Protein AF-A0AA40CQQ3-F1 (afdb_monomer)

pLDDT: mean 72.8, std 24.5, range [27.92, 97.31]

Mean predicted aligned error: 18.58 Å

Secondary structure (DSSP, 8-state):
------------STTGGGGSSSSTTSSSS---------------TTHHHHHHHHHHHTTSS-------------------S-----------GGG------S------PPPPTTS---------HHHHHHHHHHHHHHHHHHHHHHHHHHHHTTT-HHHHTHHHHHHHHHHHHHHHHHHHHHSHHHHHHHHHHHHHTTT-TTT-HHHHHHHHHHHHHHH------TT--TTPPPTTT-SB-SSSSSSB--

Sequence (250 aa):
MEDKVQAKGGVSSARVLKQKIKVSRACEGQRAKVDESGDAARDESAGLKVRVLLKLVARSANAGVAPKAQVDVRSNNLNSIPHYPDTHPSANMAAREARFNQQVLVDTTPLPDHIPKVKEIGASSAPLLSASFFIGARCKPYNDDYMMCKTEAHGTGELDCMKEGRKVTRCATSVLDDINKHCLNEFRYHWQCLEDNNQQLWQCRKPERSLNKCVFDNLKLEKTIPDTPKGETPVHLRKKQIYGHSASLM

Foldseek 3Di:
DDDDDDDDDDDDDPPPVVPVPPPVPPPPPDDDDDDDDDDDDDDDPPPPPVVVVVVVVVPVPDDDDDDDDDPPPDPPPPPPDDDDDPPDPPPPVVPDDDPDPPDDDDDPDDDDPVQDDADADPDDDLLCLLCVQLLCQFCVVLVVVLVVCVVVVVPCSVPPSSVSVRSSRVSSVVSSVQCCVFPVVLSCLQSVQCVVVVNDPLQRLLSSVSSQVRCCVPVVGHRDDPPDDDPDDPPSRDQADPPYPDRGSD

Solvent-accessible surface area (backbone atoms only — not comparable to full-atom values): 16766 Å² total; per-residue (Å²): 136,88,88,85,85,89,83,84,89,87,87,90,66,83,66,71,67,69,65,72,68,72,64,83,76,72,82,88,80,86,88,78,88,85,81,94,85,85,84,88,86,89,80,82,84,65,68,67,62,59,62,53,55,56,58,55,63,70,67,76,79,81,80,82,95,73,83,85,78,77,81,78,82,72,83,73,83,70,93,79,70,87,81,75,80,86,84,65,91,75,79,57,79,86,75,61,81,85,78,81,67,94,69,89,84,77,88,83,82,76,82,60,85,91,56,83,85,77,80,76,79,93,64,57,68,42,56,46,61,65,41,42,51,53,36,45,67,75,31,42,69,43,50,50,52,30,52,49,42,40,64,72,41,78,82,48,22,88,66,72,31,50,70,38,50,52,48,35,47,53,45,46,44,50,49,52,57,48,41,61,74,76,33,46,67,37,46,48,56,26,20,53,46,19,61,80,48,80,61,40,69,69,63,34,50,61,39,43,52,53,30,52,47,46,37,37,74,73,72,67,46,60,83,77,70,84,91,63,59,93,89,64,76,57,82,86,72,45,70,56,43,89,89,20,93,55,50,58,71,121

Structure (mmCIF, N/CA/C/O backbone):
data_AF-A0AA40CQQ3-F1
#
_entry.id   AF-A0AA40CQQ3-F1
#
loop_
_atom_site.group_PDB
_atom_site.id
_atom_site.type_symbol
_atom_site.label_atom_id
_atom_site.label_alt_id
_atom_site.label_comp_id
_atom_site.label_asym_id
_atom_site.label_entity_id
_atom_site.label_seq_id
_atom_site.pdbx_PDB_ins_code
_atom_site.Cartn_x
_atom_site.Cartn_y
_atom_site.Cartn_z
_atom_site.occupancy
_atom_site.B_iso_or_equiv
_atom_site.auth_seq_id
_atom_site.auth_comp_id
_atom_site.auth_asym_id
_atom_site.auth_atom_id
_atom_site.pdbx_PDB_model_num
ATOM 1 N N . MET A 1 1 ? -6.395 -80.250 46.026 1.00 36.78 1 MET A N 1
ATOM 2 C CA . MET A 1 1 ? -6.283 -78.878 46.541 1.00 36.78 1 MET A CA 1
ATOM 3 C C . MET A 1 1 ? -5.821 -77.992 45.384 1.00 36.78 1 MET A C 1
ATOM 5 O O . MET A 1 1 ? -4.694 -78.174 44.949 1.00 36.78 1 MET A O 1
ATOM 9 N N . GLU A 1 2 ? -6.710 -77.341 44.616 1.00 36.19 2 GLU A N 1
ATOM 10 C CA . GLU A 1 2 ? -7.572 -76.174 44.973 1.00 36.19 2 GLU A CA 1
ATOM 11 C C . GLU A 1 2 ? -6.747 -74.865 44.940 1.00 36.19 2 GLU A C 1
ATOM 13 O O . GLU A 1 2 ? -5.646 -74.861 45.476 1.00 36.19 2 GLU A O 1
ATOM 18 N N . ASP A 1 3 ? -7.155 -73.727 44.351 1.00 37.00 3 ASP A N 1
ATOM 19 C CA . ASP A 1 3 ? -8.385 -73.301 43.629 1.00 37.00 3 ASP A CA 1
ATOM 20 C C . ASP A 1 3 ? -8.112 -71.898 42.968 1.00 37.00 3 ASP A C 1
ATOM 22 O O . ASP A 1 3 ? -7.109 -71.288 43.327 1.00 37.00 3 ASP A O 1
ATOM 26 N N . LYS A 1 4 ? -8.868 -71.235 42.058 1.00 41.28 4 LYS A N 1
ATOM 27 C CA . LYS A 1 4 ? -10.052 -71.498 41.190 1.00 41.28 4 LYS A CA 1
ATOM 28 C C . LYS A 1 4 ? -10.157 -70.370 40.104 1.00 41.28 4 LYS A C 1
ATOM 30 O O . LYS A 1 4 ? -9.271 -69.535 39.998 1.00 41.28 4 LYS A O 1
ATOM 35 N N . VAL A 1 5 ? -11.287 -70.290 39.378 1.00 36.69 5 VAL A N 1
ATOM 36 C CA . VAL A 1 5 ? -11.850 -69.113 38.634 1.00 36.69 5 VAL A CA 1
ATOM 37 C C . VAL A 1 5 ? -11.291 -68.694 37.238 1.00 36.69 5 VAL A C 1
ATOM 39 O O . VAL A 1 5 ? -10.494 -67.779 37.104 1.00 36.69 5 VAL A O 1
ATOM 42 N N . GLN A 1 6 ? -11.877 -69.279 36.180 1.00 36.81 6 GLN A N 1
ATOM 43 C CA . GLN A 1 6 ? -12.792 -68.626 35.197 1.00 36.81 6 GLN A CA 1
ATOM 44 C C . GLN A 1 6 ? -12.389 -67.403 34.306 1.00 36.81 6 GLN A C 1
ATOM 46 O O . GLN A 1 6 ? -12.077 -66.326 34.794 1.00 36.81 6 GLN A O 1
ATOM 51 N N . ALA A 1 7 ? -12.726 -67.535 33.002 1.00 37.56 7 ALA A N 1
ATOM 52 C CA . ALA A 1 7 ? -13.489 -66.582 32.144 1.00 37.56 7 ALA A CA 1
ATOM 53 C C . ALA A 1 7 ? -12.825 -65.866 30.927 1.00 37.56 7 ALA A C 1
ATOM 55 O O . ALA A 1 7 ? -12.108 -64.890 31.084 1.00 37.56 7 ALA A O 1
ATOM 56 N N . LYS A 1 8 ? -13.339 -66.217 29.724 1.00 37.34 8 LYS A N 1
ATOM 57 C CA . LYS A 1 8 ? -13.484 -65.414 28.471 1.00 37.34 8 LYS A CA 1
ATOM 58 C C . LYS A 1 8 ? -12.183 -64.973 27.750 1.00 37.34 8 LYS A C 1
ATOM 60 O O . LYS A 1 8 ? -11.273 -64.443 28.356 1.00 37.34 8 LYS A O 1
ATOM 65 N N . GLY A 1 9 ? -12.026 -65.098 26.427 1.00 33.06 9 GLY A N 1
ATOM 66 C CA . GLY A 1 9 ? -12.959 -65.484 25.353 1.00 33.06 9 GLY A CA 1
ATOM 67 C C . GLY A 1 9 ? -13.462 -64.264 24.571 1.00 33.06 9 GLY A C 1
ATOM 68 O O . GLY A 1 9 ? -14.379 -63.586 25.027 1.00 33.06 9 GLY A O 1
ATOM 69 N N . GLY A 1 10 ? -12.868 -63.975 23.406 1.00 37.78 10 GLY A N 1
ATOM 70 C CA . GLY A 1 10 ? -13.130 -62.744 22.648 1.00 37.78 10 GLY A CA 1
ATOM 71 C C . GLY A 1 10 ? -13.542 -62.958 21.188 1.00 37.78 10 GLY A C 1
ATOM 72 O O . GLY A 1 10 ? -13.007 -63.827 20.511 1.00 37.78 10 GLY A O 1
ATOM 73 N N . VAL A 1 11 ? -14.444 -62.099 20.695 1.00 40.00 11 VAL A N 1
ATOM 74 C CA . VAL A 1 11 ? -14.697 -61.821 19.265 1.00 40.00 11 VAL A CA 1
ATOM 75 C C . VAL A 1 11 ? -15.146 -60.357 19.135 1.00 40.00 11 VAL A C 1
ATOM 77 O O . VAL A 1 11 ? -16.293 -60.041 19.439 1.00 40.00 11 VAL A O 1
ATOM 80 N N . SER A 1 12 ? -14.276 -59.444 18.678 1.00 46.25 12 SER A N 1
ATOM 81 C CA . SER A 1 12 ? -14.680 -58.048 18.397 1.00 46.25 12 SER A CA 1
ATOM 82 C C . SER A 1 12 ? -13.779 -57.323 17.382 1.00 46.25 12 SER A C 1
ATOM 84 O O . SER A 1 12 ? -13.214 -56.272 17.661 1.00 46.25 12 SER A O 1
ATOM 86 N N . SER A 1 13 ? -13.638 -57.887 16.177 1.00 53.47 13 SER A N 1
ATOM 87 C CA . SER A 1 13 ? -12.948 -57.214 15.053 1.00 53.47 13 SER A CA 1
ATOM 88 C C . SER A 1 13 ? -13.831 -57.078 13.797 1.00 53.47 13 SER A C 1
ATOM 90 O O . SER A 1 13 ? -13.820 -56.059 13.110 1.00 53.47 13 SER A O 1
ATOM 92 N N . ALA A 1 14 ? -14.732 -58.038 13.551 1.00 51.88 14 ALA A N 1
ATOM 93 C CA . ALA A 1 14 ? -15.554 -58.091 12.334 1.00 51.88 14 ALA A CA 1
ATOM 94 C C . ALA A 1 14 ? -16.732 -57.086 12.242 1.00 51.88 14 ALA A C 1
ATOM 96 O O . ALA A 1 14 ? -17.340 -56.975 11.175 1.00 51.88 14 ALA A O 1
ATOM 97 N N . ARG A 1 15 ? -17.096 -56.363 13.317 1.00 53.72 15 ARG A N 1
ATOM 98 C CA . ARG A 1 15 ? -18.226 -55.400 13.287 1.00 53.72 15 ARG A CA 1
ATOM 99 C C . ARG A 1 15 ? -17.832 -53.994 12.822 1.00 53.72 15 ARG A C 1
ATOM 101 O O . ARG A 1 15 ? -18.574 -53.401 12.046 1.00 53.72 15 ARG A O 1
ATOM 108 N N . VAL A 1 16 ? -16.670 -53.483 13.234 1.00 51.50 16 VAL A N 1
ATOM 109 C CA . VAL A 1 16 ? -16.267 -52.082 12.984 1.00 51.50 16 VAL A CA 1
ATOM 110 C C . VAL A 1 16 ? -16.061 -51.798 11.488 1.00 51.50 16 VAL A C 1
ATOM 112 O O . VAL A 1 16 ? -16.417 -50.726 10.998 1.00 51.50 16 VAL A O 1
ATOM 115 N N . LEU A 1 17 ? -15.546 -52.772 10.730 1.00 53.62 17 LEU A N 1
ATOM 116 C CA . LEU A 1 17 ? -15.194 -52.577 9.320 1.00 53.62 17 LEU A CA 1
ATOM 117 C C . LEU A 1 17 ? -16.414 -52.428 8.389 1.00 53.62 17 LEU A C 1
ATOM 119 O O . LEU A 1 17 ? -16.345 -51.710 7.393 1.00 53.62 17 LEU A O 1
ATOM 123 N N . LYS A 1 18 ? -17.560 -53.044 8.721 1.00 54.38 18 LYS A N 1
ATOM 124 C CA . LYS A 1 18 ? -18.770 -53.004 7.874 1.00 54.38 18 LYS A CA 1
ATOM 125 C C . LYS A 1 18 ? -19.497 -51.654 7.885 1.00 54.38 18 LYS A C 1
ATOM 127 O O . LYS A 1 18 ? -20.335 -51.416 7.019 1.00 54.38 18 LYS A O 1
ATOM 132 N N . GLN A 1 19 ? -19.181 -50.762 8.825 1.00 54.38 19 GLN A N 1
ATOM 133 C CA . GLN A 1 19 ? -19.916 -49.507 9.009 1.00 54.38 19 GLN A CA 1
ATOM 134 C C . GLN A 1 19 ? -19.324 -48.325 8.215 1.00 54.38 19 GLN A C 1
ATOM 136 O O . GLN A 1 19 ? -20.047 -47.378 7.915 1.00 54.38 19 GLN A O 1
ATOM 141 N N . LYS A 1 20 ? -18.051 -48.400 7.789 1.00 53.91 20 LYS A N 1
ATOM 142 C CA . LYS A 1 20 ? -17.382 -47.331 7.014 1.00 53.91 20 LYS A CA 1
ATOM 143 C C . LYS A 1 20 ? -17.674 -47.332 5.505 1.00 53.91 20 LYS A C 1
ATOM 145 O O . LYS A 1 20 ? -17.450 -46.317 4.861 1.00 53.91 20 LYS A O 1
ATOM 150 N N . ILE A 1 21 ? -18.204 -48.420 4.939 1.00 50.44 21 ILE A N 1
ATOM 151 C CA . ILE A 1 21 ? -18.437 -48.546 3.482 1.00 50.44 21 ILE A CA 1
ATOM 152 C C . ILE A 1 21 ? -19.801 -47.965 3.046 1.00 50.44 21 ILE A C 1
ATOM 154 O O . ILE A 1 21 ? -19.986 -47.616 1.883 1.00 50.44 21 ILE A O 1
ATOM 158 N N . LYS A 1 22 ? -20.772 -47.818 3.963 1.00 46.84 22 LYS A N 1
ATOM 159 C CA . LYS A 1 22 ? -22.158 -47.446 3.605 1.00 46.84 22 LYS A CA 1
ATOM 160 C C . LYS A 1 22 ? -22.388 -45.939 3.386 1.00 46.84 22 LYS A C 1
ATOM 162 O O . LYS A 1 22 ? -23.405 -45.572 2.810 1.00 46.84 22 LYS A O 1
ATOM 167 N N . VAL A 1 23 ? -21.469 -45.071 3.820 1.00 45.53 23 VAL A N 1
ATOM 168 C CA . VAL A 1 23 ? -21.633 -43.602 3.736 1.00 45.53 23 VAL A CA 1
ATOM 169 C C . VAL A 1 23 ? -21.211 -43.049 2.366 1.00 45.53 23 VAL A C 1
ATOM 171 O O . VAL A 1 23 ? -21.853 -42.149 1.836 1.00 45.53 23 VAL A O 1
ATOM 174 N N . SER A 1 24 ? -20.182 -43.627 1.742 1.00 43.88 24 SER A N 1
ATOM 175 C CA . SER A 1 24 ? -19.540 -43.088 0.530 1.00 43.88 24 SER A CA 1
ATOM 176 C C . SER A 1 24 ? -20.337 -43.226 -0.776 1.00 43.88 24 SER A C 1
ATOM 178 O O . SER A 1 24 ? -19.834 -42.829 -1.818 1.00 43.88 24 SER A O 1
ATOM 180 N N . ARG A 1 25 ? -21.553 -43.791 -0.758 1.00 47.84 25 ARG A N 1
ATOM 181 C CA . ARG A 1 25 ? -22.392 -44.017 -1.958 1.00 47.84 25 ARG A CA 1
ATOM 182 C C . ARG A 1 25 ? -23.647 -43.134 -2.038 1.00 47.84 25 ARG A C 1
ATOM 184 O O . ARG A 1 25 ? -24.524 -43.404 -2.849 1.00 47.84 25 ARG A O 1
ATOM 191 N N . ALA A 1 26 ? -23.745 -42.097 -1.203 1.00 41.66 26 ALA A N 1
ATOM 192 C CA . ALA A 1 26 ? -24.937 -41.244 -1.109 1.00 41.66 26 ALA A CA 1
ATOM 193 C C . ALA A 1 26 ? -24.856 -39.905 -1.877 1.00 41.66 26 ALA A C 1
ATOM 195 O O . ALA A 1 26 ? -25.890 -39.274 -2.073 1.00 41.66 26 ALA A O 1
ATOM 196 N N . CYS A 1 27 ? -23.670 -39.462 -2.318 1.00 38.50 27 CYS A N 1
ATOM 197 C CA . CYS A 1 27 ? -23.461 -38.091 -2.824 1.00 38.50 27 CYS A CA 1
ATOM 198 C C . CYS A 1 27 ? -23.300 -37.955 -4.355 1.00 38.50 27 CYS A C 1
ATOM 200 O O . CYS A 1 27 ? -23.166 -36.839 -4.845 1.00 38.50 27 CYS A O 1
ATOM 202 N N . GLU A 1 28 ? -23.325 -39.049 -5.121 1.00 43.69 28 GLU A N 1
ATOM 203 C CA . GLU A 1 28 ? -23.065 -39.061 -6.580 1.00 43.69 28 GLU A CA 1
ATOM 204 C C . GLU A 1 28 ? -24.342 -39.193 -7.444 1.00 43.69 28 GLU A C 1
ATOM 206 O O . GLU A 1 28 ? -24.290 -39.637 -8.587 1.00 43.69 28 GLU A O 1
ATOM 211 N N . GLY A 1 29 ? -25.514 -38.829 -6.904 1.00 40.19 29 GLY A N 1
ATOM 212 C CA . GLY A 1 29 ? -26.818 -39.143 -7.514 1.00 40.19 29 GLY A CA 1
ATOM 213 C C . GLY A 1 29 ? -27.711 -37.974 -7.954 1.00 40.19 29 GLY A C 1
ATOM 214 O O . GLY A 1 29 ? -28.806 -38.235 -8.441 1.00 40.19 29 GLY A O 1
ATOM 215 N N . GLN A 1 30 ? -27.319 -36.706 -7.768 1.00 37.84 30 GLN A N 1
ATOM 216 C CA . GLN A 1 30 ? -28.217 -35.554 -7.989 1.00 37.84 30 GLN A CA 1
ATOM 217 C C . GLN A 1 30 ? -27.562 -34.413 -8.786 1.00 37.84 30 GLN A C 1
ATOM 219 O O . GLN A 1 30 ? -27.140 -33.405 -8.223 1.00 37.84 30 GLN A O 1
ATOM 224 N N . ARG A 1 31 ? -27.500 -34.559 -10.121 1.00 39.34 31 ARG A N 1
ATOM 225 C CA . ARG A 1 31 ? -27.166 -33.454 -11.045 1.00 39.34 31 ARG A CA 1
ATOM 226 C C . ARG A 1 31 ? -27.732 -33.639 -12.468 1.00 39.34 31 ARG A C 1
ATOM 228 O O . ARG A 1 31 ? -26.971 -33.701 -13.428 1.00 39.34 31 ARG A O 1
ATOM 235 N N . ALA A 1 32 ? -29.057 -33.715 -12.614 1.00 33.06 32 ALA A N 1
ATOM 236 C CA . ALA A 1 32 ? -29.737 -33.610 -13.915 1.00 33.06 32 ALA A CA 1
ATOM 237 C C . ALA A 1 32 ? -31.231 -33.258 -13.762 1.00 33.06 32 ALA A C 1
ATOM 239 O O . ALA A 1 32 ? -31.915 -33.930 -12.992 1.00 33.06 32 ALA A O 1
ATOM 240 N N . LYS A 1 33 ? -31.724 -32.302 -14.577 1.00 30.45 33 LYS A N 1
ATOM 241 C CA . LYS A 1 33 ? -33.132 -31.827 -14.669 1.00 30.45 33 LYS A CA 1
ATOM 242 C C . LYS A 1 33 ? -33.608 -31.111 -13.379 1.00 30.45 33 LYS A C 1
ATOM 244 O O . LYS A 1 33 ? -33.077 -31.363 -12.305 1.00 30.45 33 LYS A O 1
ATOM 249 N N . VAL A 1 34 ? -34.494 -30.114 -13.409 1.00 35.12 34 VAL A N 1
ATOM 250 C CA . VAL A 1 34 ? -35.788 -29.996 -14.114 1.00 35.12 34 VAL A CA 1
ATOM 251 C C . VAL A 1 34 ? -35.997 -28.592 -14.709 1.00 35.12 34 VAL A C 1
ATOM 253 O O . VAL A 1 34 ? -35.622 -27.604 -14.084 1.00 35.12 34 VAL A O 1
ATOM 256 N N . ASP A 1 35 ? -36.620 -28.537 -15.890 1.00 27.92 35 ASP A N 1
ATOM 257 C CA . ASP A 1 35 ? -37.089 -27.324 -16.581 1.00 27.92 35 ASP A CA 1
ATOM 258 C C . ASP A 1 35 ? -38.569 -27.000 -16.245 1.00 27.92 35 ASP A C 1
ATOM 260 O O . ASP A 1 35 ? -39.206 -27.696 -15.459 1.00 27.92 35 ASP A O 1
ATOM 264 N N . GLU A 1 36 ? -39.118 -25.936 -16.835 1.00 35.53 36 GLU A N 1
ATOM 265 C CA . GLU A 1 36 ? -40.463 -25.368 -16.606 1.00 35.53 36 GLU A CA 1
ATOM 266 C C . GLU A 1 36 ? -41.633 -26.342 -16.325 1.00 35.53 36 GLU A C 1
ATOM 268 O O . GLU A 1 36 ? -41.904 -27.281 -17.075 1.00 35.53 36 GLU A O 1
ATOM 273 N N . SER A 1 37 ? -42.447 -26.015 -15.315 1.00 30.77 37 SER A N 1
ATOM 274 C CA . SER A 1 37 ? -43.924 -26.118 -15.345 1.00 30.77 37 SER A CA 1
ATOM 275 C C . SER A 1 37 ? -44.532 -25.365 -14.148 1.00 30.77 37 SER A C 1
ATOM 277 O O . SER A 1 37 ? -43.849 -25.134 -13.150 1.00 30.77 37 SER A O 1
ATOM 279 N N . GLY A 1 38 ? -45.790 -24.923 -14.263 1.00 28.66 38 GLY A N 1
ATOM 280 C CA . GLY A 1 38 ? -46.435 -24.025 -13.295 1.00 28.66 38 GLY A CA 1
ATOM 281 C C . GLY A 1 38 ? -47.715 -24.557 -12.635 1.00 28.66 38 GLY A C 1
ATOM 282 O O . GLY A 1 38 ? -47.991 -25.751 -12.635 1.00 28.66 38 GLY A O 1
ATOM 283 N N . ASP A 1 39 ? -48.481 -23.598 -12.110 1.00 29.55 39 ASP A N 1
ATOM 284 C CA . ASP A 1 39 ? -49.844 -23.671 -11.560 1.00 29.55 39 ASP A CA 1
ATOM 285 C C . ASP A 1 39 ? -50.129 -24.348 -10.196 1.00 29.55 39 ASP A C 1
ATOM 287 O O . ASP A 1 39 ? -50.323 -25.549 -10.042 1.00 29.55 39 ASP A O 1
ATOM 291 N N . ALA A 1 40 ? -50.331 -23.453 -9.220 1.00 31.58 40 ALA A N 1
ATOM 292 C CA . ALA A 1 40 ? -51.549 -23.336 -8.410 1.00 31.58 40 ALA A CA 1
ATOM 293 C C . ALA A 1 40 ? -52.002 -24.498 -7.492 1.00 31.58 40 ALA A C 1
ATOM 295 O O . ALA A 1 40 ? -52.857 -25.313 -7.835 1.00 31.58 40 ALA A O 1
ATOM 296 N N . ALA A 1 41 ? -51.649 -24.369 -6.209 1.00 32.19 41 ALA A N 1
ATOM 297 C CA . ALA A 1 41 ? -52.514 -24.757 -5.089 1.00 32.19 41 ALA A CA 1
ATOM 298 C C . ALA A 1 41 ? -52.656 -23.571 -4.112 1.00 32.19 41 ALA A C 1
ATOM 300 O O . ALA A 1 41 ? -51.715 -22.797 -3.933 1.00 32.19 41 ALA A O 1
ATOM 301 N N . ARG A 1 42 ? -53.839 -23.393 -3.507 1.00 36.69 42 ARG A N 1
ATOM 302 C CA . ARG A 1 42 ? -54.146 -22.291 -2.571 1.00 36.69 42 ARG A CA 1
ATOM 303 C C . ARG A 1 42 ? -54.070 -22.774 -1.119 1.00 36.69 42 ARG A C 1
ATOM 305 O O . ARG A 1 42 ? -54.565 -23.856 -0.827 1.00 36.69 42 ARG A O 1
ATOM 312 N N . ASP A 1 43 ? -53.563 -21.929 -0.223 1.00 33.38 43 ASP A N 1
ATOM 313 C CA . ASP A 1 43 ? -53.873 -21.970 1.215 1.00 33.38 43 ASP A CA 1
ATOM 314 C C . ASP A 1 43 ? -54.381 -20.586 1.657 1.00 33.38 43 ASP A C 1
ATOM 316 O O . ASP A 1 43 ? -53.933 -19.552 1.156 1.00 33.38 43 ASP A O 1
ATOM 320 N N . GLU A 1 44 ? -55.361 -20.565 2.557 1.00 42.97 44 GLU A N 1
ATOM 32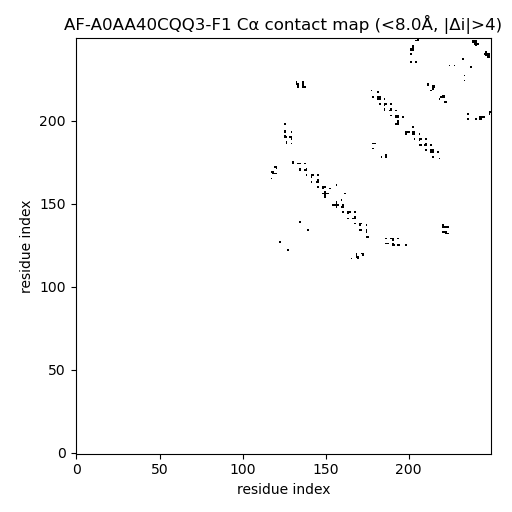1 C CA . GLU A 1 44 ? -56.233 -19.410 2.820 1.00 42.97 44 GLU A CA 1
ATOM 322 C C . GLU A 1 44 ? -55.849 -18.635 4.10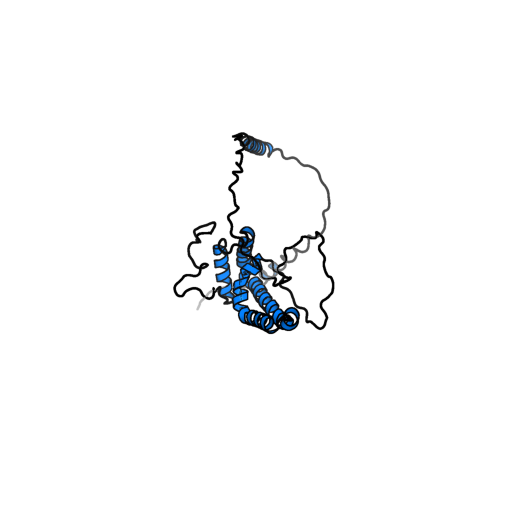2 1.00 42.97 44 GLU A C 1
ATOM 324 O O . GLU A 1 44 ? -56.438 -17.610 4.448 1.00 42.97 44 GLU A O 1
ATOM 329 N N . SER A 1 45 ? -54.812 -19.093 4.807 1.00 42.25 45 SER A N 1
ATOM 330 C CA . SER A 1 45 ? -54.470 -18.672 6.173 1.00 42.25 45 SER A CA 1
ATOM 331 C C . SER A 1 45 ? -53.767 -17.301 6.307 1.00 42.25 45 SER A C 1
ATOM 333 O O . SER A 1 45 ? -53.763 -16.699 7.386 1.00 42.25 45 SER A O 1
ATOM 335 N N . ALA A 1 46 ? -53.179 -16.761 5.232 1.00 44.25 46 ALA A N 1
ATOM 336 C CA . ALA A 1 46 ? -52.291 -15.589 5.301 1.00 44.25 46 ALA A CA 1
ATOM 337 C C . ALA A 1 46 ? -52.999 -14.211 5.310 1.00 44.25 46 ALA A C 1
ATOM 339 O O . ALA A 1 46 ? -52.416 -13.209 5.743 1.00 44.25 46 ALA A O 1
ATOM 340 N N . GLY A 1 47 ? -54.248 -14.132 4.834 1.00 46.34 47 GLY A N 1
ATOM 341 C CA . GLY A 1 47 ? -54.876 -12.869 4.410 1.00 46.34 47 GLY A CA 1
ATOM 342 C C . GLY A 1 47 ? -55.092 -11.808 5.500 1.00 46.34 47 GLY A C 1
ATOM 343 O O . GLY A 1 47 ? -55.138 -10.612 5.198 1.00 46.34 47 GLY A O 1
ATOM 344 N N . LEU A 1 48 ? -55.203 -12.204 6.773 1.00 45.97 48 LEU A N 1
ATOM 345 C CA . LEU A 1 48 ? -55.577 -11.279 7.850 1.00 45.97 48 LEU A CA 1
ATOM 346 C C . LEU A 1 48 ? -54.404 -10.41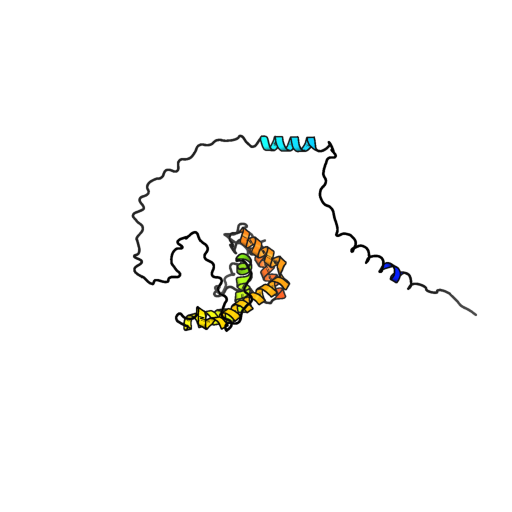8 8.358 1.00 45.97 48 LEU A C 1
ATOM 348 O O . LEU A 1 48 ? -54.603 -9.252 8.698 1.00 45.97 48 LEU A O 1
ATOM 352 N N . LYS A 1 49 ? -53.172 -10.951 8.372 1.00 48.47 49 LYS A N 1
ATOM 353 C CA . LYS A 1 49 ? -51.998 -10.257 8.945 1.00 48.47 49 LYS A CA 1
ATOM 354 C C . LYS A 1 49 ? -51.482 -9.132 8.039 1.00 48.47 49 LYS A C 1
ATOM 356 O O . LYS A 1 49 ? -51.221 -8.028 8.517 1.00 48.47 49 LYS A O 1
ATOM 361 N N . VAL A 1 50 ? -51.424 -9.367 6.724 1.00 50.09 50 VAL A N 1
ATOM 362 C CA . VAL A 1 50 ? -50.996 -8.362 5.727 1.00 50.09 50 VAL A CA 1
ATOM 363 C C . VAL A 1 50 ? -51.911 -7.127 5.751 1.00 50.09 50 VAL A C 1
ATOM 365 O O . VAL A 1 50 ? -51.445 -5.989 5.678 1.00 50.09 50 VAL A O 1
ATOM 368 N N . ARG A 1 51 ? -53.221 -7.340 5.937 1.00 53.72 51 ARG A N 1
ATOM 369 C CA . ARG A 1 51 ? -54.246 -6.281 5.927 1.00 53.72 51 ARG A CA 1
ATOM 370 C C . ARG A 1 51 ? -54.194 -5.344 7.142 1.00 53.72 51 ARG A C 1
ATOM 372 O O . ARG A 1 51 ? -54.706 -4.228 7.057 1.00 53.72 51 ARG A O 1
ATOM 379 N N . VAL A 1 52 ? -53.577 -5.771 8.249 1.00 53.09 52 VAL A N 1
ATOM 380 C CA . VAL A 1 52 ? -53.295 -4.918 9.419 1.00 53.09 52 VAL A CA 1
ATOM 381 C C . VAL A 1 52 ? -52.043 -4.076 9.175 1.00 53.09 52 VAL A C 1
ATOM 383 O O . VAL A 1 52 ? -52.075 -2.864 9.381 1.00 53.09 52 VAL A O 1
ATOM 386 N N . LEU A 1 53 ? -50.969 -4.691 8.669 1.00 49.66 53 LEU A N 1
ATOM 387 C CA . LEU A 1 53 ? -49.694 -4.007 8.433 1.00 49.66 53 LEU A CA 1
ATOM 388 C C . LEU A 1 53 ? -49.836 -2.867 7.408 1.00 49.66 53 LEU A C 1
ATOM 390 O O . LEU A 1 53 ? -49.373 -1.753 7.646 1.00 49.66 53 LEU A O 1
ATOM 394 N N . LEU A 1 54 ? -50.576 -3.100 6.317 1.00 48.19 54 LEU A N 1
ATOM 395 C CA . LEU A 1 54 ? -50.807 -2.089 5.278 1.00 48.19 54 LEU A CA 1
ATOM 396 C C . LEU A 1 54 ? -51.623 -0.877 5.786 1.00 48.19 54 LEU A C 1
ATOM 398 O O . LEU A 1 54 ? -51.408 0.248 5.339 1.00 48.19 54 LEU A O 1
ATOM 402 N N . LYS A 1 55 ? -52.519 -1.078 6.766 1.00 49.94 55 LYS A N 1
ATOM 403 C CA . LYS A 1 55 ? -53.292 0.006 7.405 1.00 49.94 55 LYS A CA 1
ATOM 404 C C . LYS A 1 55 ? -52.470 0.861 8.377 1.00 49.94 55 LYS A C 1
ATOM 406 O O . LYS A 1 55 ? -52.861 1.997 8.636 1.00 49.94 55 LYS A O 1
ATOM 411 N N . LEU A 1 56 ? -51.359 0.342 8.902 1.00 47.81 56 LEU A N 1
ATOM 412 C CA . LEU A 1 56 ? -50.422 1.110 9.728 1.00 47.81 56 LEU A CA 1
ATOM 413 C C . LEU A 1 56 ? -49.558 2.040 8.868 1.00 47.81 56 LEU A C 1
ATOM 415 O O . LEU A 1 56 ? -49.488 3.233 9.155 1.00 47.81 56 LEU A O 1
ATOM 419 N N . VAL A 1 57 ? -48.994 1.533 7.765 1.00 51.97 57 VAL A N 1
ATOM 420 C CA . VAL A 1 57 ? -48.194 2.343 6.823 1.00 51.97 57 VAL A CA 1
ATOM 421 C C . VAL A 1 57 ? -49.017 3.507 6.251 1.00 51.97 57 VAL A C 1
ATOM 423 O O . VAL A 1 57 ? -48.549 4.644 6.220 1.00 51.97 57 VAL A O 1
ATOM 426 N N . ALA A 1 58 ? -50.284 3.263 5.901 1.00 44.94 58 ALA A N 1
ATOM 427 C CA . ALA A 1 58 ? -51.182 4.277 5.342 1.00 44.94 58 ALA A CA 1
ATOM 428 C C . ALA A 1 58 ? -51.544 5.444 6.294 1.00 44.94 58 ALA A C 1
ATOM 430 O O . ALA A 1 58 ? -52.145 6.419 5.846 1.00 44.94 58 ALA A O 1
ATOM 431 N N . ARG A 1 59 ? -51.209 5.378 7.595 1.00 43.31 59 ARG A N 1
ATOM 432 C CA . ARG A 1 59 ? -51.525 6.438 8.577 1.00 43.31 59 ARG A CA 1
ATOM 433 C C . ARG A 1 59 ? -50.394 7.432 8.853 1.00 43.31 59 ARG A C 1
ATOM 435 O O . ARG A 1 59 ? -50.659 8.452 9.477 1.00 43.31 59 ARG A O 1
ATOM 442 N N . SER A 1 60 ? -49.177 7.189 8.363 1.00 41.06 60 SER A N 1
ATOM 443 C CA . SER A 1 60 ? -48.025 8.088 8.574 1.00 41.06 60 SER A CA 1
ATOM 444 C C . SER A 1 60 ? -47.782 9.085 7.426 1.00 41.06 60 SER A C 1
ATOM 446 O O . SER A 1 60 ? -46.753 9.754 7.408 1.00 41.06 60 SER A O 1
ATOM 448 N N . ALA A 1 61 ? -48.699 9.176 6.457 1.00 43.56 61 ALA A N 1
ATOM 449 C CA . ALA A 1 61 ? -48.498 9.896 5.194 1.00 43.56 61 ALA A CA 1
ATOM 450 C C . ALA A 1 61 ? -49.138 11.302 5.122 1.00 43.56 61 ALA A C 1
ATOM 452 O O . ALA A 1 61 ? -49.139 11.907 4.056 1.00 43.56 61 ALA A O 1
ATOM 453 N N . ASN A 1 62 ? -49.702 11.824 6.220 1.00 49.38 62 ASN A N 1
ATOM 454 C CA . ASN A 1 62 ? -50.356 13.140 6.251 1.00 49.38 62 ASN A CA 1
ATOM 455 C C . ASN A 1 62 ? -50.043 13.907 7.547 1.00 49.38 62 ASN A C 1
ATOM 457 O O . ASN A 1 62 ? -50.812 13.872 8.506 1.00 49.38 62 ASN A O 1
ATOM 461 N N . ALA A 1 63 ? -48.918 14.626 7.559 1.00 39.41 63 ALA A N 1
ATOM 462 C CA . ALA A 1 63 ? -48.614 15.653 8.554 1.00 39.41 63 ALA A CA 1
ATOM 463 C C . ALA A 1 63 ? -47.668 16.716 7.961 1.00 39.41 63 ALA A C 1
ATOM 465 O O . ALA A 1 63 ? -46.574 16.385 7.520 1.00 39.41 63 ALA A O 1
ATOM 466 N N . GLY A 1 64 ? -48.079 17.989 7.993 1.00 35.25 64 GLY A N 1
ATOM 467 C CA . GLY A 1 64 ? -47.182 19.142 7.831 1.00 35.25 64 GLY A CA 1
ATOM 468 C C . GLY A 1 64 ? -46.648 19.439 6.422 1.00 35.25 64 GLY A C 1
ATOM 469 O O . GLY A 1 64 ? -45.466 19.250 6.155 1.00 35.25 64 GLY A O 1
ATOM 470 N N . VAL A 1 65 ? -47.466 20.065 5.566 1.00 43.50 65 VAL A N 1
ATOM 471 C CA . VAL A 1 65 ? -46.915 20.946 4.518 1.00 43.50 65 VAL A CA 1
ATOM 472 C C . VAL A 1 65 ? -46.444 22.234 5.199 1.00 43.50 65 VAL A C 1
ATOM 474 O O . VAL A 1 65 ? -47.263 23.006 5.693 1.00 43.50 65 VAL A O 1
ATOM 477 N N . ALA A 1 66 ? -45.130 22.457 5.231 1.00 39.72 66 ALA A N 1
ATOM 478 C CA . ALA A 1 66 ? -44.501 23.688 5.713 1.00 39.72 66 ALA A CA 1
ATOM 479 C C . ALA A 1 66 ? -43.948 24.508 4.524 1.00 39.72 66 ALA A C 1
ATOM 481 O O . ALA A 1 66 ? -43.612 23.924 3.488 1.00 39.72 66 ALA A O 1
ATOM 482 N N . PRO A 1 67 ? -43.888 25.850 4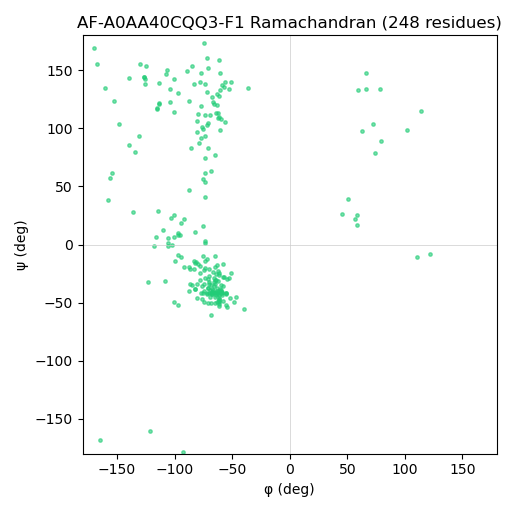.614 1.00 40.81 67 PRO A N 1
ATOM 483 C CA . PRO A 1 67 ? -43.611 26.700 3.459 1.00 40.81 67 PRO A CA 1
ATOM 484 C C . PRO A 1 67 ? -42.159 26.611 2.972 1.00 40.81 67 PRO A C 1
ATOM 486 O O . PRO A 1 67 ? -41.225 26.404 3.746 1.00 40.81 67 PRO A O 1
ATOM 489 N N . LYS A 1 68 ? -41.968 26.851 1.669 1.00 38.78 68 LYS A N 1
ATOM 490 C CA . LYS A 1 68 ? -40.642 27.041 1.067 1.00 38.78 68 LYS A CA 1
ATOM 491 C C . LYS A 1 68 ? -39.984 28.281 1.675 1.00 38.78 68 LYS A C 1
ATOM 493 O O . LYS A 1 68 ? -40.428 29.394 1.406 1.00 38.78 68 LYS A O 1
ATOM 498 N N . ALA A 1 69 ? -38.901 28.101 2.425 1.00 35.12 69 ALA A N 1
ATOM 499 C CA . ALA A 1 69 ? -38.001 29.204 2.729 1.00 35.12 69 ALA A CA 1
ATOM 500 C C . ALA A 1 69 ? -37.328 29.663 1.425 1.00 35.12 69 ALA A C 1
ATOM 502 O O . ALA A 1 69 ? -36.665 28.869 0.753 1.00 35.12 69 ALA A O 1
ATOM 503 N N . GLN A 1 70 ? -37.502 30.932 1.056 1.00 35.16 70 GLN A N 1
ATOM 504 C CA . GLN A 1 70 ? -36.645 31.550 0.048 1.00 35.16 70 GLN A CA 1
ATOM 505 C C . GLN A 1 70 ? -35.238 31.666 0.636 1.00 35.16 70 GLN A C 1
ATOM 507 O O . GLN A 1 70 ? -35.057 32.215 1.721 1.00 35.16 70 GLN A O 1
ATOM 512 N N . VAL A 1 71 ? -34.239 31.157 -0.083 1.00 37.00 71 VAL A N 1
ATOM 513 C CA . VAL A 1 71 ? -32.847 31.515 0.191 1.00 37.00 71 VAL A CA 1
ATOM 514 C C . VAL A 1 71 ? -32.649 32.915 -0.372 1.00 37.00 71 VAL A C 1
ATOM 516 O O . VAL A 1 71 ? -32.522 33.081 -1.585 1.00 37.00 71 VAL A O 1
ATOM 519 N N . ASP A 1 72 ? -32.666 33.920 0.503 1.00 33.09 72 ASP A N 1
ATOM 520 C CA . ASP A 1 72 ? -32.296 35.285 0.137 1.00 33.09 72 ASP A CA 1
ATOM 521 C C . ASP A 1 72 ? -30.855 35.295 -0.379 1.00 33.09 72 ASP A C 1
ATOM 523 O O . ASP A 1 72 ? -29.895 35.170 0.388 1.00 33.09 72 ASP A O 1
ATOM 527 N N . VAL A 1 73 ? -30.695 35.490 -1.689 1.00 38.56 73 VAL A N 1
ATOM 528 C CA . VAL A 1 73 ? -29.397 35.777 -2.307 1.00 38.56 73 VAL A CA 1
ATOM 529 C C . VAL A 1 73 ? -29.026 37.220 -1.967 1.00 38.56 73 VAL A C 1
ATOM 531 O O . VAL A 1 73 ? -29.117 38.132 -2.786 1.00 38.56 73 VAL A O 1
ATOM 534 N N . ARG A 1 74 ? -28.624 37.443 -0.711 1.00 34.84 74 ARG A N 1
ATOM 535 C CA . ARG A 1 74 ? -27.968 38.685 -0.304 1.00 34.84 74 ARG A CA 1
ATOM 536 C C . ARG A 1 74 ? -26.639 38.783 -1.043 1.00 34.84 74 ARG A C 1
ATOM 538 O O . ARG A 1 74 ? -25.725 38.003 -0.781 1.00 34.84 74 ARG A O 1
ATOM 545 N N . SER A 1 75 ? -26.542 39.760 -1.941 1.00 45.81 75 SER A N 1
ATOM 546 C CA . SER A 1 75 ? -25.328 40.104 -2.685 1.00 45.81 75 SER A CA 1
ATOM 547 C C . SER A 1 75 ? -24.221 40.617 -1.760 1.00 45.81 75 SER A C 1
ATOM 549 O O . SER A 1 75 ? -23.943 41.814 -1.698 1.00 45.81 75 SER A O 1
ATOM 551 N N . ASN A 1 76 ? -23.563 39.706 -1.045 1.00 43.28 76 ASN A N 1
ATOM 552 C CA . ASN A 1 76 ? -22.324 39.998 -0.342 1.00 43.28 76 ASN A CA 1
ATOM 553 C C . ASN A 1 76 ? -21.214 40.180 -1.383 1.00 43.28 76 ASN A C 1
ATOM 555 O O . ASN A 1 76 ? -20.735 39.220 -1.984 1.00 43.28 76 ASN A O 1
ATOM 559 N N . ASN A 1 77 ? -20.847 41.441 -1.605 1.00 51.47 77 ASN A N 1
ATOM 560 C CA . ASN A 1 77 ? -19.804 41.870 -2.528 1.00 51.47 77 ASN A CA 1
ATOM 561 C C . ASN A 1 77 ? -18.459 41.193 -2.194 1.00 51.47 77 ASN A C 1
ATOM 563 O O . ASN A 1 77 ? -17.802 41.564 -1.224 1.00 51.47 77 ASN A O 1
ATOM 567 N N . LEU A 1 78 ? -18.058 40.211 -3.006 1.00 44.41 78 LEU A N 1
ATOM 568 C CA . LEU A 1 78 ? -16.829 39.427 -2.835 1.00 44.41 78 LEU A CA 1
ATOM 569 C C . LEU A 1 78 ? -15.628 39.968 -3.636 1.00 44.41 78 LEU A C 1
ATOM 571 O O . LEU A 1 78 ? -14.625 39.271 -3.786 1.00 44.41 78 LEU A O 1
ATOM 575 N N . ASN A 1 79 ? -15.667 41.232 -4.076 1.00 47.91 79 ASN A N 1
ATOM 576 C CA . ASN A 1 79 ? -14.518 41.927 -4.676 1.00 47.91 79 ASN A CA 1
ATOM 577 C C . ASN A 1 79 ? -13.465 42.317 -3.613 1.00 47.91 79 ASN A C 1
ATOM 579 O O . ASN A 1 79 ? -13.116 43.487 -3.462 1.00 47.91 79 ASN A O 1
ATOM 583 N N . SER A 1 80 ? -12.996 41.349 -2.821 1.00 44.06 80 SER A N 1
ATOM 584 C CA . SER A 1 80 ? -11.971 41.510 -1.774 1.00 44.06 80 SER A CA 1
ATOM 585 C C . SER A 1 80 ? -11.273 40.183 -1.420 1.00 44.06 80 SER A C 1
ATOM 587 O O . SER A 1 80 ? -10.958 39.927 -0.261 1.00 44.06 80 SER A O 1
ATOM 589 N N . ILE A 1 81 ? -11.004 39.336 -2.419 1.00 42.41 81 ILE A N 1
ATOM 590 C CA . ILE A 1 81 ? -9.998 38.268 -2.304 1.00 42.41 81 ILE A CA 1
ATOM 591 C C . ILE A 1 81 ? -8.761 38.733 -3.086 1.00 42.41 81 ILE A C 1
ATOM 593 O O . ILE A 1 81 ? -8.895 39.040 -4.273 1.00 42.41 81 ILE A O 1
ATOM 597 N N . PRO A 1 82 ? -7.568 38.828 -2.470 1.00 37.62 82 PRO A N 1
ATOM 598 C CA . PRO A 1 82 ? -6.365 39.219 -3.191 1.00 37.62 82 PRO A CA 1
ATOM 599 C C . PRO A 1 82 ? -5.956 38.102 -4.158 1.00 37.62 82 PRO A C 1
ATOM 601 O O . PRO A 1 82 ? -5.512 37.036 -3.735 1.00 37.62 82 PRO A O 1
ATOM 604 N N . HIS A 1 83 ? -6.082 38.357 -5.461 1.00 38.69 83 HIS A N 1
ATOM 605 C CA . HIS A 1 83 ? -5.468 37.514 -6.484 1.00 38.69 83 HIS A CA 1
ATOM 606 C C . HIS A 1 83 ? -3.948 37.528 -6.300 1.00 38.69 83 HIS A C 1
ATOM 608 O O . HIS A 1 83 ? -3.292 38.533 -6.578 1.00 38.69 83 HIS A O 1
ATOM 614 N N . TYR A 1 84 ? -3.384 36.402 -5.863 1.00 44.38 84 TYR A N 1
ATOM 615 C CA . TYR A 1 84 ? -1.959 36.158 -6.030 1.00 44.38 84 TYR A CA 1
ATOM 616 C C . TYR A 1 84 ? -1.692 35.880 -7.521 1.00 44.38 84 TYR A C 1
ATOM 618 O O . TYR A 1 84 ? -2.439 35.108 -8.127 1.00 44.38 84 TYR A O 1
ATOM 626 N N . PRO A 1 85 ? -0.695 36.519 -8.154 1.00 45.53 85 PRO A N 1
ATOM 627 C CA . PRO A 1 85 ? -0.411 36.293 -9.564 1.00 45.53 85 PRO A CA 1
ATOM 628 C C . PRO A 1 85 ? 0.405 35.006 -9.750 1.00 45.53 85 PRO A C 1
ATOM 630 O O . PRO A 1 85 ? 1.611 34.998 -9.499 1.00 45.53 85 PRO A O 1
ATOM 633 N N . ASP A 1 86 ? -0.230 33.944 -10.258 1.00 44.94 86 ASP A N 1
ATOM 634 C CA . ASP A 1 86 ? 0.406 32.664 -10.627 1.00 44.94 86 ASP A CA 1
ATOM 635 C C . ASP A 1 86 ? 1.337 32.802 -11.855 1.00 44.94 86 ASP A C 1
ATOM 637 O O . ASP A 1 86 ? 1.133 32.230 -12.926 1.00 44.94 86 ASP A O 1
ATOM 641 N N . THR A 1 87 ? 2.399 33.593 -11.711 1.00 48.06 87 THR A N 1
ATOM 642 C CA . THR A 1 87 ? 3.373 33.934 -12.762 1.00 48.06 87 THR A CA 1
ATOM 643 C C . THR A 1 87 ? 4.517 32.920 -12.863 1.00 48.06 87 THR A C 1
ATOM 645 O O . THR A 1 87 ? 5.689 33.269 -13.001 1.00 48.06 87 THR A O 1
ATOM 648 N N . HIS A 1 88 ? 4.169 31.631 -12.863 1.00 49.81 88 HIS A N 1
ATOM 649 C CA . HIS A 1 88 ? 5.101 30.535 -13.134 1.00 49.81 88 HIS A CA 1
ATOM 650 C C . HIS A 1 88 ? 4.534 29.558 -14.177 1.00 49.81 88 HIS A C 1
ATOM 652 O O . HIS A 1 88 ? 3.871 28.587 -13.811 1.00 49.81 88 HIS A O 1
ATOM 658 N N . PRO A 1 89 ? 4.839 29.744 -15.478 1.00 50.22 89 PRO A N 1
ATOM 659 C CA . PRO A 1 89 ? 4.491 28.791 -16.532 1.00 50.22 89 PRO A CA 1
ATOM 660 C C . PRO A 1 89 ? 5.413 27.554 -16.508 1.00 50.22 89 PRO A C 1
ATOM 662 O O . PRO A 1 89 ? 6.048 27.207 -17.503 1.00 50.22 89 PRO A O 1
ATOM 665 N N . SER A 1 90 ? 5.482 26.859 -15.368 1.00 46.09 90 SER A N 1
ATOM 666 C CA . SER A 1 90 ? 6.054 25.513 -15.294 1.00 46.09 90 SER A CA 1
ATOM 667 C C . SER A 1 90 ? 5.009 24.522 -15.806 1.00 46.09 90 SER A C 1
ATOM 669 O O . SER A 1 90 ? 4.175 24.017 -15.054 1.00 46.09 90 SER A O 1
ATOM 671 N N . ALA A 1 91 ? 5.007 24.309 -17.124 1.00 47.72 91 ALA A N 1
ATOM 672 C CA . ALA A 1 91 ? 4.009 23.520 -17.842 1.00 47.72 91 ALA A CA 1
ATOM 673 C C . ALA A 1 91 ? 4.168 22.000 -17.617 1.00 47.72 91 ALA A C 1
ATOM 675 O O . ALA A 1 91 ? 4.369 21.226 -18.553 1.00 47.72 91 ALA A O 1
ATOM 676 N N . ASN A 1 92 ? 4.031 21.557 -16.365 1.00 54.91 92 ASN A N 1
ATOM 677 C CA . ASN A 1 92 ? 3.857 20.150 -16.022 1.00 54.91 92 ASN A CA 1
ATOM 678 C C . ASN A 1 92 ? 2.572 19.623 -16.682 1.00 54.91 92 ASN A C 1
ATOM 680 O O . ASN A 1 92 ? 1.474 19.796 -16.156 1.00 54.91 92 ASN A O 1
ATOM 684 N N . MET A 1 93 ? 2.701 18.940 -17.824 1.00 53.28 93 MET A N 1
ATOM 685 C CA . MET A 1 93 ? 1.571 18.393 -18.598 1.00 53.28 93 MET A CA 1
ATOM 686 C C . MET A 1 93 ? 0.683 17.412 -17.808 1.00 53.28 93 MET A C 1
ATOM 688 O O . MET A 1 93 ? -0.449 17.146 -18.217 1.00 53.28 93 MET A O 1
ATOM 692 N N . ALA A 1 94 ? 1.176 16.898 -16.677 1.00 59.19 94 ALA A N 1
ATOM 693 C CA . ALA A 1 94 ? 0.432 16.077 -15.724 1.00 59.19 94 ALA A CA 1
ATOM 694 C C . ALA A 1 94 ? -0.592 16.862 -14.874 1.00 59.19 94 ALA A C 1
ATOM 696 O O . ALA A 1 94 ? -1.519 16.257 -14.347 1.00 59.19 94 ALA A O 1
ATOM 697 N N . ALA A 1 95 ? -0.455 18.188 -14.748 1.00 67.94 95 ALA A N 1
ATOM 698 C CA . ALA A 1 95 ? -1.286 19.039 -13.885 1.00 67.94 95 ALA A CA 1
ATOM 699 C C . ALA A 1 95 ? -2.450 19.743 -14.620 1.00 67.94 95 ALA A C 1
ATOM 701 O O . ALA A 1 95 ? -3.091 20.635 -14.068 1.00 67.94 95 ALA A O 1
ATOM 702 N N . ARG A 1 96 ? -2.726 19.372 -15.877 1.00 76.81 96 ARG A N 1
ATOM 703 C CA . ARG A 1 96 ? -3.818 19.955 -16.675 1.00 76.81 96 ARG A CA 1
ATOM 704 C C . ARG A 1 96 ? -5.192 19.472 -16.201 1.00 76.81 96 ARG A C 1
ATOM 706 O O . ARG A 1 96 ? -5.392 18.283 -15.968 1.00 76.81 96 ARG A O 1
ATOM 713 N N . GLU A 1 97 ? -6.158 20.384 -16.143 1.00 78.31 97 GLU A N 1
ATOM 714 C CA . GLU A 1 97 ? -7.554 20.057 -15.844 1.00 78.31 97 GLU A CA 1
ATOM 715 C C . GLU A 1 97 ? -8.130 19.059 -16.872 1.00 78.31 97 GLU A C 1
ATOM 717 O O . GLU A 1 97 ? -7.919 19.181 -18.085 1.00 78.31 97 GLU A O 1
ATOM 722 N N . ALA A 1 98 ? -8.875 18.062 -16.389 1.00 72.81 98 ALA A N 1
ATOM 723 C CA . ALA A 1 98 ? -9.467 17.023 -17.221 1.00 72.81 98 ALA A CA 1
ATOM 724 C C . ALA A 1 98 ? -10.662 17.555 -18.032 1.00 72.81 98 ALA A C 1
ATOM 726 O O . ALA A 1 98 ? -11.810 17.536 -17.591 1.00 72.81 98 ALA A O 1
ATOM 727 N N . ARG A 1 99 ? -10.403 17.992 -19.268 1.00 75.81 99 ARG A N 1
ATOM 728 C CA . ARG A 1 99 ? -11.459 18.241 -20.258 1.00 75.81 99 ARG A CA 1
ATOM 729 C C . ARG A 1 99 ? -12.016 16.897 -20.739 1.00 75.81 99 ARG A C 1
ATOM 731 O O . ARG A 1 99 ? -11.369 16.184 -21.503 1.00 75.81 99 ARG A O 1
ATOM 738 N N . PHE A 1 100 ? -13.195 16.540 -20.228 1.00 69.69 100 PHE A N 1
ATOM 739 C CA . PHE A 1 100 ? -13.860 15.256 -20.466 1.00 69.69 100 PHE A CA 1
ATOM 740 C C . PHE A 1 100 ? -14.402 15.126 -21.897 1.00 69.69 100 PHE A C 1
ATOM 742 O O . PHE A 1 100 ? -15.589 15.314 -22.159 1.00 69.69 100 PHE A O 1
ATOM 749 N N . ASN A 1 101 ? -13.529 14.730 -22.820 1.00 69.81 101 ASN A N 1
ATOM 750 C CA . ASN A 1 101 ? -13.946 14.157 -24.096 1.00 69.81 101 ASN A CA 1
ATOM 751 C C . ASN A 1 101 ? -14.620 12.802 -23.810 1.00 69.81 101 ASN A C 1
ATOM 753 O O . ASN A 1 101 ? -14.011 11.929 -23.198 1.00 69.81 101 ASN A O 1
ATOM 757 N N . GLN A 1 102 ? -15.871 12.612 -24.233 1.00 71.56 102 GLN A N 1
ATOM 758 C CA . GLN A 1 102 ? -16.731 11.494 -23.792 1.00 71.56 102 GLN A CA 1
ATOM 759 C C . GLN A 1 102 ? -16.390 10.117 -24.411 1.00 71.56 102 GLN A C 1
ATOM 761 O O . GLN A 1 102 ? -17.207 9.201 -24.369 1.00 71.56 102 GLN A O 1
ATOM 766 N N . GLN A 1 103 ? -15.203 9.957 -25.001 1.00 80.31 103 GLN A N 1
ATOM 767 C CA . GLN A 1 103 ? -14.765 8.732 -25.672 1.00 80.31 103 GLN A CA 1
ATOM 768 C C . GLN A 1 103 ? -13.594 8.103 -24.912 1.00 80.31 103 GLN A C 1
ATOM 770 O O . GLN A 1 103 ? -12.542 8.721 -24.751 1.00 80.31 103 GLN A O 1
ATOM 775 N N . VAL A 1 104 ? -13.772 6.860 -24.460 1.00 81.50 104 VAL A N 1
ATOM 776 C CA . VAL A 1 104 ? -12.715 6.085 -23.798 1.00 81.50 104 VAL A CA 1
ATOM 777 C C . VAL A 1 104 ? -11.802 5.488 -24.868 1.00 81.50 104 VAL A C 1
ATOM 779 O O . VAL A 1 104 ? -12.109 4.450 -25.450 1.00 81.50 104 VAL A O 1
ATOM 782 N N . LEU A 1 105 ? -10.682 6.159 -25.142 1.00 87.81 105 LEU A N 1
ATOM 783 C CA . LEU A 1 105 ? -9.628 5.626 -26.002 1.00 87.81 105 LEU A CA 1
ATOM 784 C C . LEU A 1 105 ? -8.806 4.591 -25.222 1.00 87.81 105 LEU A C 1
ATOM 786 O O . LEU A 1 105 ? -8.192 4.923 -24.210 1.00 87.81 105 LEU A O 1
ATOM 790 N N . VAL A 1 106 ? -8.791 3.349 -25.706 1.00 89.19 106 VAL A N 1
ATOM 791 C CA . VAL A 1 106 ? -7.990 2.248 -25.153 1.00 89.19 106 VAL A CA 1
ATOM 792 C C . VAL A 1 106 ? -6.938 1.853 -26.182 1.00 89.19 106 VAL A C 1
ATOM 794 O O . VAL A 1 106 ? -7.282 1.479 -27.303 1.00 89.19 106 VAL A O 1
ATOM 797 N N . ASP A 1 107 ? -5.666 1.928 -25.800 1.00 91.94 107 ASP A N 1
ATOM 798 C CA . ASP A 1 107 ? -4.573 1.355 -26.584 1.00 91.94 107 ASP A CA 1
ATOM 799 C C . ASP A 1 107 ? -4.526 -0.168 -26.361 1.00 91.94 107 ASP A C 1
ATOM 801 O O . ASP A 1 107 ? -4.739 -0.657 -25.250 1.00 91.94 107 ASP A O 1
ATOM 805 N N . THR A 1 108 ? -4.279 -0.921 -27.431 1.00 93.25 108 THR A N 1
ATOM 806 C CA . THR A 1 108 ? -4.199 -2.392 -27.429 1.00 93.25 108 THR A CA 1
ATOM 807 C C . THR A 1 108 ? -2.804 -2.908 -27.793 1.00 93.25 108 THR A C 1
ATOM 809 O O . THR A 1 108 ? -2.612 -4.117 -27.938 1.00 93.25 108 THR A O 1
ATOM 812 N N . THR A 1 109 ? -1.817 -2.017 -27.931 1.00 93.00 109 THR A N 1
ATOM 813 C CA . THR A 1 109 ? -0.431 -2.394 -28.219 1.00 93.00 109 THR A CA 1
ATOM 814 C C . THR A 1 109 ? 0.172 -3.234 -27.079 1.00 93.00 109 THR A C 1
ATOM 816 O O . THR A 1 109 ? 0.080 -2.870 -25.904 1.00 93.00 109 THR A O 1
ATOM 819 N N . PRO A 1 110 ? 0.788 -4.394 -27.384 1.00 91.31 110 PRO A N 1
ATOM 820 C CA . PRO A 1 110 ? 1.435 -5.218 -26.373 1.00 91.31 110 PRO A CA 1
ATOM 821 C C . PRO A 1 110 ? 2.792 -4.633 -25.962 1.00 91.31 110 PRO A C 1
ATOM 823 O O . PRO A 1 110 ? 3.526 -4.075 -26.777 1.00 91.31 110 PRO A O 1
ATOM 826 N N . LEU A 1 111 ? 3.164 -4.835 -24.695 1.00 89.19 111 LEU A N 1
ATOM 827 C CA . LEU A 1 111 ? 4.484 -4.466 -24.179 1.00 89.19 111 LEU A CA 1
ATOM 828 C C . LEU A 1 111 ? 5.602 -5.231 -24.933 1.00 89.19 111 LEU A C 1
ATOM 830 O O . LEU A 1 111 ? 5.479 -6.454 -25.062 1.00 89.19 111 LEU A O 1
ATOM 834 N N . PRO A 1 112 ? 6.691 -4.568 -25.381 1.00 91.69 112 PRO A N 1
ATOM 835 C CA . PRO A 1 112 ? 7.775 -5.210 -26.131 1.00 91.69 112 PRO A CA 1
ATOM 836 C C . PRO A 1 112 ? 8.424 -6.398 -25.408 1.00 91.69 112 PRO A C 1
ATOM 838 O O . PRO A 1 112 ? 8.721 -6.323 -24.216 1.00 91.69 112 PRO A O 1
ATOM 841 N N . ASP A 1 113 ? 8.734 -7.468 -26.147 1.00 92.19 113 ASP A N 1
ATOM 842 C CA . ASP A 1 113 ? 9.178 -8.754 -25.577 1.00 92.19 113 ASP A CA 1
ATOM 843 C C . ASP A 1 113 ? 10.512 -8.709 -24.810 1.00 92.19 113 ASP A C 1
ATOM 845 O O . ASP A 1 113 ? 10.788 -9.596 -24.002 1.00 92.19 113 ASP A O 1
ATOM 849 N N . HIS A 1 114 ? 11.327 -7.666 -24.998 1.00 90.88 114 HIS A N 1
ATOM 850 C CA . HIS A 1 114 ? 12.546 -7.460 -24.210 1.00 90.88 114 HIS A CA 1
ATOM 851 C C . HIS A 1 114 ? 12.265 -7.038 -22.752 1.00 90.88 114 HIS A C 1
ATOM 853 O O . HIS A 1 114 ? 13.178 -7.055 -21.926 1.00 90.88 114 HIS A O 1
ATOM 859 N N . ILE A 1 115 ? 11.022 -6.666 -22.414 1.00 89.38 115 ILE A N 1
ATOM 860 C CA . ILE A 1 115 ? 10.608 -6.266 -21.063 1.00 89.38 115 ILE A CA 1
ATOM 861 C C . ILE A 1 115 ? 9.898 -7.448 -20.373 1.00 89.38 115 ILE A C 1
ATOM 863 O O . ILE A 1 115 ? 8.795 -7.827 -20.773 1.00 89.38 115 ILE A O 1
ATOM 867 N N . PRO A 1 116 ? 10.469 -8.033 -19.298 1.00 90.81 116 PRO A N 1
ATOM 868 C CA . PRO A 1 116 ? 9.847 -9.161 -18.609 1.00 90.81 116 PRO A CA 1
ATOM 869 C C . PRO A 1 116 ? 8.498 -8.795 -17.977 1.00 90.81 116 PRO A C 1
ATOM 871 O O . PRO A 1 116 ? 8.429 -7.943 -17.086 1.00 90.81 116 PRO A O 1
ATOM 874 N N . LYS A 1 117 ? 7.443 -9.495 -18.407 1.00 90.31 117 LYS A N 1
ATOM 875 C CA . LYS A 1 117 ? 6.059 -9.348 -17.926 1.00 90.31 117 LYS A CA 1
ATOM 876 C C . LYS A 1 117 ? 5.958 -9.646 -16.417 1.00 90.31 117 LYS A C 1
ATOM 878 O O . LYS A 1 117 ? 6.706 -10.468 -15.879 1.00 90.31 117 LYS A O 1
ATOM 883 N N . VAL A 1 118 ? 5.038 -8.975 -15.721 1.00 91.38 118 VAL A N 1
ATOM 884 C CA . VAL A 1 118 ? 4.799 -9.115 -14.272 1.00 91.38 118 VAL A CA 1
ATOM 885 C C . VAL A 1 118 ? 3.306 -9.326 -13.985 1.00 91.38 118 VAL A C 1
ATOM 887 O O . VAL A 1 118 ? 2.449 -9.008 -14.803 1.00 91.38 118 VAL A O 1
ATOM 890 N N . LYS A 1 119 ? 3.006 -9.964 -12.844 1.00 92.81 119 LYS A N 1
ATOM 891 C CA . LYS A 1 119 ? 1.652 -10.080 -12.286 1.00 92.81 119 LYS A CA 1
ATOM 892 C C . LYS A 1 119 ? 1.327 -8.760 -11.588 1.00 92.81 119 LYS A C 1
ATOM 894 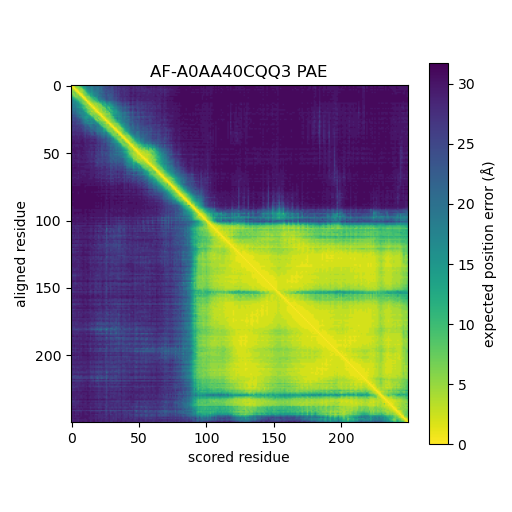O O . LYS A 1 119 ? 1.936 -8.462 -10.562 1.00 92.81 119 LYS A O 1
ATOM 899 N N . GLU A 1 120 ? 0.381 -8.011 -12.138 1.00 93.38 120 GLU A N 1
ATOM 900 C CA . GLU A 1 120 ? -0.059 -6.736 -11.570 1.00 93.38 120 GLU A CA 1
ATOM 901 C C . GLU A 1 120 ? -0.889 -6.903 -10.288 1.00 93.38 120 GLU A C 1
ATOM 903 O O . GLU A 1 120 ? -1.450 -7.967 -9.998 1.00 93.38 120 GLU A O 1
ATOM 908 N N . ILE A 1 121 ? -0.976 -5.822 -9.509 1.00 95.25 121 ILE A N 1
ATOM 909 C CA . ILE A 1 121 ? -1.718 -5.779 -8.244 1.00 95.25 121 ILE A CA 1
ATOM 910 C C . ILE A 1 121 ? -3.219 -5.658 -8.542 1.00 95.25 121 ILE A C 1
ATOM 912 O O . ILE A 1 121 ? -3.767 -4.566 -8.652 1.00 95.25 121 ILE A O 1
ATOM 916 N N . GLY A 1 122 ? -3.905 -6.798 -8.642 1.00 93.44 122 GLY A N 1
ATOM 917 C CA . GLY A 1 122 ? -5.361 -6.882 -8.838 1.00 93.44 122 GLY A CA 1
ATOM 918 C C . GLY A 1 122 ? -6.204 -6.527 -7.602 1.00 93.44 122 GLY A C 1
ATOM 919 O O . GLY A 1 122 ? -7.166 -7.232 -7.308 1.00 93.44 122 GLY A O 1
ATOM 920 N N . ALA A 1 123 ? -5.831 -5.489 -6.847 1.00 94.19 123 ALA A N 1
ATOM 921 C CA . ALA A 1 123 ? -6.535 -5.033 -5.646 1.00 94.19 123 ALA A CA 1
ATOM 922 C C . ALA A 1 123 ? -7.161 -3.645 -5.861 1.00 94.19 123 ALA A C 1
ATOM 924 O O . ALA A 1 123 ? -6.532 -2.758 -6.432 1.00 94.19 123 ALA A O 1
ATOM 925 N N . SER A 1 124 ? -8.388 -3.445 -5.373 1.00 95.06 124 SER A N 1
ATOM 926 C CA . SER A 1 124 ? -9.056 -2.138 -5.370 1.00 95.06 124 SER A CA 1
ATOM 927 C C . SER A 1 124 ? -8.488 -1.189 -4.299 1.00 95.06 124 SER A C 1
ATOM 929 O O . SER A 1 124 ? -7.660 -1.571 -3.466 1.00 95.06 124 SER A O 1
ATOM 931 N N . SER A 1 125 ? -8.935 0.070 -4.312 1.00 94.81 125 SER A N 1
ATOM 932 C CA . SER A 1 125 ? -8.427 1.141 -3.444 1.00 94.81 125 SER A CA 1
ATOM 933 C C . SER A 1 125 ? -8.548 0.827 -1.948 1.00 94.81 125 SER A C 1
ATOM 935 O O . SER A 1 125 ? -7.546 0.922 -1.243 1.00 94.81 125 SER A O 1
ATOM 937 N N . ALA A 1 126 ? -9.706 0.374 -1.453 1.00 95.81 126 ALA A N 1
ATOM 938 C CA . ALA A 1 126 ? -9.886 0.053 -0.032 1.00 95.81 126 ALA A CA 1
ATOM 939 C C . ALA A 1 126 ? -8.971 -1.076 0.504 1.00 95.81 126 ALA A C 1
ATOM 941 O O . ALA A 1 126 ? -8.324 -0.856 1.533 1.00 95.81 126 ALA A O 1
ATOM 942 N N . PRO A 1 127 ? -8.844 -2.266 -0.127 1.00 96.38 127 PRO A N 1
ATOM 943 C CA . PRO A 1 127 ? -7.892 -3.281 0.328 1.00 96.38 127 PRO A CA 1
ATOM 944 C C . PRO A 1 127 ? -6.431 -2.827 0.190 1.00 96.38 127 PRO A C 1
ATOM 946 O O . PRO A 1 127 ? -5.622 -3.145 1.063 1.00 96.38 127 PRO A O 1
ATOM 949 N N . LEU A 1 128 ? -6.081 -2.041 -0.835 1.00 96.56 128 LEU A N 1
ATOM 950 C CA . LEU A 1 128 ? -4.725 -1.502 -0.973 1.00 96.56 128 LEU A CA 1
ATOM 951 C C . LEU A 1 128 ? -4.407 -0.463 0.121 1.00 96.56 128 LEU A C 1
ATOM 953 O O . LEU A 1 128 ? -3.341 -0.520 0.733 1.00 96.56 128 LEU A O 1
ATOM 957 N N . LEU A 1 129 ? -5.355 0.420 0.451 1.00 96.38 129 LEU A N 1
ATOM 958 C CA . LEU A 1 129 ? -5.262 1.368 1.567 1.00 96.38 129 LEU A CA 1
ATOM 959 C C . LEU A 1 129 ? -5.203 0.646 2.923 1.00 96.38 129 LEU A C 1
ATOM 961 O O . LEU A 1 129 ? -4.404 1.015 3.783 1.00 96.38 129 LEU A O 1
ATOM 965 N N . SER A 1 130 ? -5.992 -0.416 3.098 1.00 96.38 130 SER A N 1
ATOM 966 C CA . SER A 1 130 ? -5.969 -1.303 4.269 1.00 96.38 130 SER A CA 1
ATOM 967 C C . SER A 1 130 ? -4.586 -1.946 4.473 1.00 96.38 130 SER A C 1
ATOM 969 O O . SER A 1 130 ? -4.068 -1.953 5.589 1.00 96.38 130 SER A O 1
ATOM 971 N N . ALA A 1 131 ? -3.950 -2.418 3.393 1.00 96.69 131 ALA A N 1
ATOM 972 C CA . ALA A 1 131 ? -2.629 -3.051 3.422 1.00 96.69 131 ALA A CA 1
ATOM 973 C C . ALA A 1 131 ? -1.439 -2.067 3.409 1.00 96.69 131 ALA A C 1
ATOM 975 O O . ALA A 1 131 ? -0.313 -2.476 3.702 1.00 96.69 131 ALA A O 1
ATOM 976 N N . SER A 1 132 ? -1.667 -0.791 3.079 1.00 96.25 132 SER A N 1
ATOM 977 C CA . SER A 1 132 ? -0.637 0.220 2.775 1.00 96.25 132 SER A CA 1
ATOM 978 C C . SER A 1 132 ? 0.527 0.280 3.772 1.00 96.25 132 SER A C 1
ATOM 980 O O . SER A 1 132 ? 1.686 0.284 3.365 1.00 96.25 132 SER A O 1
ATOM 982 N N . PHE A 1 133 ? 0.243 0.254 5.076 1.00 95.81 133 PHE A N 1
ATOM 983 C CA . PHE A 1 133 ? 1.266 0.315 6.125 1.00 95.81 133 PHE A CA 1
ATOM 984 C C . PHE A 1 133 ? 2.115 -0.962 6.208 1.00 95.81 133 PHE A C 1
ATOM 986 O O . PHE A 1 133 ? 3.312 -0.877 6.464 1.00 95.81 133 PHE A O 1
ATOM 993 N N . PHE A 1 134 ? 1.537 -2.137 5.941 1.00 96.50 134 PHE A N 1
ATOM 994 C CA . PHE A 1 134 ? 2.274 -3.408 5.929 1.00 96.50 134 PHE A CA 1
ATOM 995 C C . PHE A 1 134 ? 3.120 -3.558 4.658 1.00 96.50 134 PHE A C 1
ATOM 997 O O . PHE A 1 134 ? 4.241 -4.063 4.717 1.00 96.50 134 PHE A O 1
ATOM 1004 N N . ILE A 1 135 ? 2.613 -3.056 3.524 1.00 96.75 135 ILE A N 1
ATOM 1005 C CA . ILE A 1 135 ? 3.388 -2.907 2.286 1.00 96.75 135 ILE A CA 1
ATOM 1006 C C . ILE A 1 135 ? 4.555 -1.943 2.534 1.00 96.75 135 ILE A C 1
ATOM 1008 O O . ILE A 1 135 ? 5.689 -2.277 2.211 1.00 96.75 135 ILE A O 1
ATOM 1012 N N . GLY A 1 136 ? 4.314 -0.800 3.184 1.00 95.69 136 GLY A N 1
ATOM 1013 C CA . GLY A 1 136 ? 5.363 0.127 3.611 1.00 95.69 136 GLY A CA 1
ATOM 1014 C C . GLY A 1 136 ? 6.424 -0.550 4.482 1.00 95.69 136 GLY A C 1
ATOM 1015 O O . GLY A 1 136 ? 7.602 -0.504 4.145 1.00 95.69 136 GLY A O 1
ATOM 1016 N N . ALA A 1 137 ? 6.017 -1.245 5.548 1.00 95.50 137 ALA A N 1
ATOM 1017 C CA . ALA A 1 137 ? 6.931 -1.905 6.481 1.00 95.50 137 ALA A CA 1
ATOM 1018 C C . ALA A 1 137 ? 7.828 -2.973 5.824 1.00 95.50 137 ALA A C 1
ATOM 1020 O O . ALA A 1 137 ? 9.014 -3.042 6.138 1.00 95.50 137 ALA A O 1
ATOM 1021 N N . ARG A 1 138 ? 7.295 -3.797 4.905 1.00 95.81 138 ARG A N 1
ATOM 1022 C CA . ARG A 1 138 ? 8.065 -4.873 4.243 1.00 95.81 138 ARG A CA 1
ATOM 1023 C C . ARG A 1 138 ? 8.824 -4.403 2.998 1.00 95.81 138 ARG A C 1
ATOM 1025 O O . ARG A 1 138 ? 9.891 -4.933 2.706 1.00 95.81 138 ARG A O 1
ATOM 1032 N N . CYS A 1 139 ? 8.272 -3.446 2.252 1.00 96.94 139 CYS A N 1
ATOM 1033 C CA . CYS A 1 139 ? 8.765 -3.057 0.928 1.00 96.94 139 CYS A CA 1
ATOM 1034 C C . CYS A 1 139 ? 9.508 -1.717 0.900 1.00 96.94 139 CYS A C 1
ATOM 1036 O O . CYS A 1 139 ? 9.969 -1.333 -0.174 1.00 96.94 139 CYS A O 1
ATOM 1038 N N . LYS A 1 140 ? 9.673 -1.031 2.046 1.00 95.81 140 LYS A N 1
ATOM 1039 C CA . LYS A 1 140 ? 10.396 0.248 2.153 1.00 95.81 140 LYS A CA 1
ATOM 1040 C C . LYS A 1 140 ? 11.672 0.336 1.294 1.00 95.81 140 LYS A C 1
ATOM 1042 O O . LYS A 1 140 ? 11.687 1.229 0.455 1.00 95.81 140 LYS A O 1
ATOM 1047 N N . PRO A 1 141 ? 12.675 -0.563 1.394 1.00 96.56 141 PRO A N 1
ATOM 1048 C CA . PRO A 1 141 ? 13.896 -0.429 0.594 1.00 96.56 141 PRO A CA 1
ATOM 1049 C C . PRO A 1 141 ? 13.629 -0.452 -0.918 1.00 96.56 141 PRO A C 1
ATOM 1051 O O . PRO A 1 141 ? 14.198 0.350 -1.641 1.00 96.56 141 PRO A O 1
ATOM 1054 N N . TYR A 1 142 ? 12.713 -1.292 -1.411 1.00 97.06 142 TYR A N 1
ATOM 1055 C CA . TYR A 1 142 ? 12.388 -1.337 -2.844 1.00 97.06 142 TYR A CA 1
ATOM 1056 C C . TYR A 1 142 ? 11.627 -0.093 -3.320 1.00 97.06 142 TYR A C 1
ATOM 1058 O O . TYR A 1 142 ? 11.771 0.312 -4.472 1.00 97.06 142 TYR A O 1
ATOM 1066 N N . ASN A 1 143 ? 10.809 0.496 -2.445 1.00 96.56 143 ASN A N 1
ATOM 1067 C CA . ASN A 1 143 ? 10.089 1.735 -2.728 1.00 96.56 143 ASN A CA 1
ATOM 1068 C C . ASN A 1 143 ? 11.056 2.930 -2.740 1.00 96.56 143 ASN A C 1
ATOM 1070 O O . ASN A 1 143 ? 10.972 3.769 -3.634 1.00 96.56 143 ASN A O 1
ATOM 1074 N N . ASP A 1 144 ? 11.982 2.978 -1.777 1.00 96.69 144 ASP A N 1
ATOM 1075 C CA . ASP A 1 144 ? 13.034 3.992 -1.688 1.00 96.69 144 ASP A CA 1
ATOM 1076 C C . ASP A 1 144 ? 13.979 3.901 -2.906 1.00 96.69 144 ASP A C 1
ATOM 1078 O O . ASP A 1 144 ? 14.161 4.906 -3.590 1.00 96.69 144 ASP A O 1
ATOM 1082 N N . ASP A 1 145 ? 14.479 2.699 -3.249 1.00 96.50 145 ASP A N 1
ATOM 1083 C CA . ASP A 1 145 ? 15.270 2.399 -4.464 1.00 96.50 145 ASP A CA 1
ATOM 1084 C C . ASP A 1 145 ? 14.603 2.968 -5.731 1.00 96.50 145 ASP A C 1
ATOM 1086 O O . ASP A 1 145 ? 15.242 3.613 -6.563 1.00 96.50 145 ASP A O 1
ATOM 1090 N N . TYR A 1 146 ? 13.304 2.694 -5.903 1.00 96.62 146 TYR A N 1
ATOM 1091 C CA . TYR A 1 146 ? 12.549 3.089 -7.092 1.00 96.62 146 TYR A CA 1
ATOM 1092 C C . TYR A 1 146 ? 12.378 4.610 -7.185 1.00 96.62 146 TYR A C 1
ATOM 1094 O O . TYR A 1 146 ? 12.533 5.184 -8.265 1.00 96.62 146 TYR A O 1
ATOM 1102 N N . MET A 1 147 ? 12.102 5.274 -6.059 1.00 95.19 147 MET A N 1
ATOM 1103 C CA . MET A 1 147 ? 12.000 6.733 -6.013 1.00 95.19 147 MET A CA 1
ATOM 1104 C C . MET A 1 147 ? 13.360 7.407 -6.226 1.00 95.19 147 MET A C 1
ATOM 1106 O O . MET A 1 147 ? 13.422 8.388 -6.963 1.00 95.19 147 MET A O 1
ATOM 1110 N N . MET A 1 148 ? 14.439 6.855 -5.659 1.00 95.94 148 MET A N 1
ATOM 1111 C CA . MET A 1 148 ? 15.810 7.338 -5.855 1.00 95.94 148 MET A CA 1
ATOM 1112 C C . MET A 1 148 ? 16.220 7.252 -7.330 1.00 95.94 148 MET A C 1
ATOM 1114 O O . MET A 1 148 ? 16.562 8.275 -7.924 1.00 95.94 148 MET A O 1
ATOM 1118 N N . CYS A 1 149 ? 16.041 6.083 -7.956 1.00 96.12 149 CYS A N 1
ATOM 1119 C CA . CYS A 1 149 ? 16.244 5.900 -9.395 1.00 96.12 149 CYS A CA 1
ATOM 1120 C C . CYS A 1 149 ? 15.459 6.939 -10.213 1.00 96.12 149 CYS A C 1
ATOM 1122 O O . CYS A 1 149 ? 16.010 7.581 -11.107 1.00 96.12 149 CYS A O 1
ATOM 1124 N N . LYS A 1 150 ? 14.181 7.175 -9.878 1.00 94.31 150 LYS A N 1
ATOM 1125 C CA . LYS A 1 150 ? 13.356 8.153 -10.598 1.00 94.31 150 LYS A CA 1
ATOM 1126 C C . LYS A 1 150 ? 13.844 9.599 -10.427 1.00 94.31 150 LYS A C 1
ATOM 1128 O O . LYS A 1 150 ? 13.697 10.387 -11.360 1.00 94.31 150 LYS A O 1
ATOM 1133 N N . THR A 1 151 ? 14.424 9.959 -9.280 1.00 93.94 151 THR A N 1
ATOM 1134 C CA . THR A 1 151 ? 15.034 11.286 -9.084 1.00 93.94 151 THR A CA 1
ATOM 1135 C C . THR A 1 151 ? 16.371 11.452 -9.810 1.00 93.94 151 THR A C 1
ATOM 1137 O O . THR A 1 151 ? 16.650 12.542 -10.308 1.00 93.94 151 THR A O 1
ATOM 1140 N N . GLU A 1 152 ? 17.166 10.386 -9.921 1.00 94.56 152 GLU A N 1
ATOM 1141 C CA . GLU A 1 152 ? 18.469 10.389 -10.607 1.00 94.56 152 GLU A CA 1
ATOM 1142 C C . GLU A 1 152 ? 18.332 10.342 -12.138 1.00 94.56 152 GLU A C 1
ATOM 1144 O O . GLU A 1 152 ? 19.135 10.935 -12.851 1.00 94.56 152 GLU A O 1
ATOM 1149 N N . ALA A 1 153 ? 17.278 9.710 -12.662 1.00 90.38 153 ALA A N 1
ATOM 1150 C CA . ALA A 1 153 ? 17.038 9.571 -14.101 1.00 90.38 153 ALA A CA 1
ATOM 1151 C C . ALA A 1 153 ? 16.573 10.863 -14.814 1.00 90.38 153 ALA A C 1
ATOM 1153 O O . ALA A 1 153 ? 16.246 10.819 -15.994 1.00 90.38 153 ALA A O 1
ATOM 1154 N N . HIS A 1 154 ? 16.480 12.007 -14.122 1.00 87.88 154 HIS A N 1
ATOM 1155 C CA . HIS A 1 154 ? 16.277 13.357 -14.691 1.00 87.88 154 HIS A CA 1
ATOM 1156 C C . HIS A 1 154 ? 15.202 13.529 -15.802 1.00 87.88 154 HIS A C 1
ATOM 1158 O O . HIS A 1 154 ? 15.270 14.470 -16.592 1.00 87.88 154 HIS A O 1
ATOM 1164 N N . GLY A 1 155 ? 14.179 12.666 -15.844 1.00 86.38 155 GLY A N 1
ATOM 1165 C CA . GLY A 1 155 ? 13.101 12.685 -16.845 1.00 86.38 155 GLY A CA 1
ATOM 1166 C C . GLY A 1 155 ? 12.930 11.404 -17.675 1.00 86.38 155 GLY A C 1
ATOM 1167 O O . GLY A 1 155 ? 11.933 11.297 -18.381 1.00 86.38 155 GLY A O 1
ATOM 1168 N N . THR A 1 156 ? 13.833 10.419 -17.577 1.00 91.62 156 THR A N 1
ATOM 1169 C CA . THR A 1 156 ? 13.712 9.106 -18.256 1.00 91.62 156 THR A CA 1
ATOM 1170 C C . THR A 1 156 ? 13.332 7.948 -17.321 1.00 91.62 156 THR A C 1
ATOM 1172 O O . THR A 1 156 ? 13.245 6.795 -17.751 1.00 91.62 156 THR A O 1
ATOM 1175 N N . GLY A 1 157 ? 13.039 8.237 -16.046 1.00 89.25 157 GLY A N 1
ATOM 1176 C CA . GLY A 1 157 ? 12.796 7.233 -14.999 1.00 89.25 157 GLY A CA 1
ATOM 1177 C C . GLY A 1 157 ? 11.649 6.251 -15.283 1.00 89.25 157 GLY A C 1
ATOM 1178 O O . GLY A 1 157 ? 11.701 5.108 -14.837 1.00 89.25 157 GLY A O 1
ATOM 1179 N N . GLU A 1 158 ? 10.649 6.655 -16.068 1.00 89.06 158 GLU A N 1
ATOM 1180 C CA . GLU A 1 158 ? 9.574 5.806 -16.600 1.00 89.06 158 GLU A CA 1
ATOM 1181 C C . GLU A 1 158 ? 10.079 4.609 -17.425 1.00 89.06 158 GLU A C 1
ATOM 1183 O O . GLU A 1 158 ? 9.398 3.586 -17.485 1.00 89.06 158 GLU A O 1
ATOM 1188 N N . LEU A 1 159 ? 11.251 4.721 -18.058 1.00 89.50 159 LEU A N 1
ATOM 1189 C CA . LEU A 1 159 ? 11.874 3.655 -18.845 1.00 89.50 159 LEU A CA 1
ATOM 1190 C C . LEU A 1 159 ? 12.980 2.958 -18.045 1.00 89.50 159 LEU A C 1
ATOM 1192 O O . LEU A 1 159 ? 12.983 1.729 -17.932 1.00 89.50 159 LEU A O 1
ATOM 1196 N N . ASP A 1 160 ? 13.881 3.734 -17.442 1.00 91.44 160 ASP A N 1
ATOM 1197 C CA . ASP A 1 160 ? 15.088 3.200 -16.802 1.00 91.44 160 ASP A CA 1
ATOM 1198 C C . ASP A 1 160 ? 14.772 2.425 -15.511 1.00 91.44 160 ASP A C 1
ATOM 1200 O O . ASP A 1 160 ? 15.266 1.315 -15.295 1.00 91.44 160 ASP A O 1
ATOM 1204 N N . CYS A 1 161 ? 13.859 2.942 -14.682 1.00 95.00 161 CYS A N 1
ATOM 1205 C CA . CYS A 1 161 ? 13.518 2.359 -13.378 1.00 95.00 161 CYS A CA 1
ATOM 1206 C C . CYS A 1 161 ? 12.505 1.202 -13.466 1.00 95.00 161 CYS A C 1
ATOM 1208 O O . CYS A 1 161 ? 12.002 0.717 -12.446 1.00 95.00 161 CYS A O 1
ATOM 1210 N N . MET A 1 162 ? 12.211 0.703 -14.673 1.00 92.81 162 MET A N 1
ATOM 1211 C CA . MET A 1 162 ? 11.273 -0.404 -14.900 1.00 92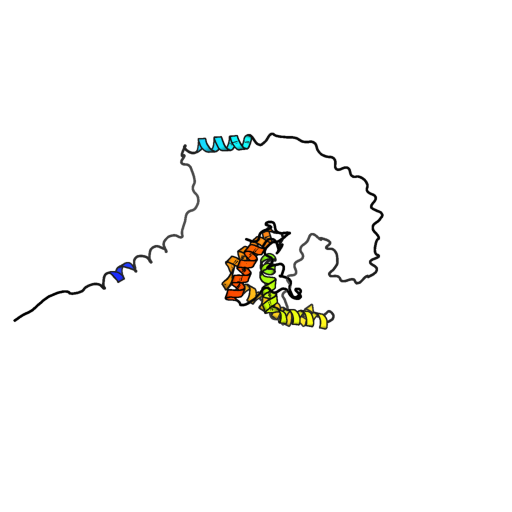.81 162 MET A CA 1
ATOM 1212 C C . MET A 1 162 ? 11.704 -1.711 -14.219 1.00 92.81 162 MET A C 1
ATOM 1214 O O . MET A 1 162 ? 10.865 -2.546 -13.883 1.00 92.81 162 MET A O 1
ATOM 1218 N N . LYS A 1 163 ? 13.001 -1.923 -13.982 1.00 93.44 163 LYS A N 1
ATOM 1219 C CA . LYS A 1 163 ? 13.509 -3.081 -13.225 1.00 93.44 163 LYS A CA 1
ATOM 1220 C C . LYS A 1 163 ? 13.177 -2.972 -11.730 1.00 93.44 163 LYS A C 1
ATOM 1222 O O . LYS A 1 163 ? 12.806 -3.975 -11.118 1.00 93.44 163 LYS A O 1
ATOM 1227 N N . GLU A 1 164 ? 13.231 -1.770 -11.176 1.00 95.12 164 GLU A N 1
ATOM 1228 C CA . GLU A 1 164 ? 12.968 -1.447 -9.775 1.00 95.12 164 GLU A CA 1
ATOM 1229 C C . GLU A 1 164 ? 11.457 -1.438 -9.489 1.00 95.12 164 GLU A C 1
ATOM 1231 O O . GLU A 1 164 ? 11.019 -2.080 -8.534 1.00 95.12 164 GLU A O 1
ATOM 1236 N N . GLY A 1 165 ? 10.636 -0.878 -10.387 1.00 94.75 165 GLY A N 1
ATOM 1237 C CA . GLY A 1 165 ? 9.170 -0.975 -10.311 1.00 94.75 165 GLY A CA 1
ATOM 1238 C C . GLY A 1 165 ? 8.663 -2.428 -10.302 1.00 94.75 165 GLY A C 1
ATOM 1239 O O . GLY A 1 165 ? 7.743 -2.780 -9.555 1.00 94.75 165 GLY A O 1
ATOM 1240 N N . ARG A 1 166 ? 9.333 -3.334 -11.037 1.00 95.12 166 ARG A N 1
ATOM 1241 C CA . ARG A 1 166 ? 9.062 -4.783 -10.961 1.00 95.12 166 ARG A CA 1
ATOM 1242 C C . ARG A 1 166 ? 9.415 -5.397 -9.596 1.00 95.12 166 ARG A C 1
ATOM 1244 O O . ARG A 1 166 ? 8.760 -6.368 -9.216 1.00 95.12 166 ARG A O 1
ATOM 1251 N N . LYS A 1 167 ? 10.390 -4.868 -8.837 1.00 95.50 167 L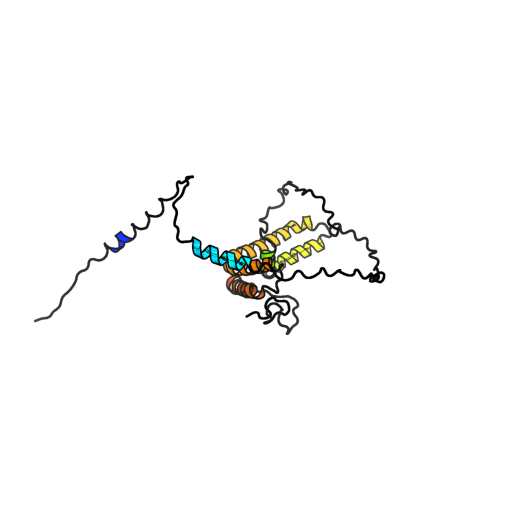YS A N 1
ATOM 1252 C CA . LYS A 1 167 ? 10.657 -5.299 -7.443 1.00 95.50 167 LYS A CA 1
ATOM 1253 C C . LYS A 1 167 ? 9.503 -4.883 -6.526 1.00 95.50 167 LYS A C 1
ATOM 1255 O O . LYS A 1 167 ? 8.962 -5.726 -5.813 1.00 95.50 167 LYS A O 1
ATOM 1260 N N . VAL A 1 168 ? 9.103 -3.608 -6.598 1.00 96.69 168 VAL A N 1
ATOM 1261 C CA . VAL A 1 168 ? 8.012 -3.013 -5.802 1.00 96.69 168 VAL A CA 1
ATOM 1262 C C . VAL A 1 168 ? 6.716 -3.807 -5.978 1.00 96.69 168 VAL A C 1
ATOM 1264 O O . VAL A 1 168 ? 6.159 -4.312 -5.003 1.00 96.69 168 VAL A O 1
ATOM 1267 N N . THR A 1 169 ? 6.293 -4.017 -7.227 1.00 96.19 169 THR A N 1
ATOM 1268 C CA . THR A 1 169 ? 5.048 -4.729 -7.570 1.00 96.19 169 THR A CA 1
ATOM 1269 C C . THR A 1 169 ? 5.039 -6.166 -7.035 1.00 96.19 169 THR A C 1
ATOM 1271 O O . THR A 1 169 ? 4.045 -6.624 -6.466 1.00 96.19 169 THR A O 1
ATOM 1274 N N . ARG A 1 170 ? 6.176 -6.874 -7.124 1.00 96.38 170 ARG A N 1
ATOM 1275 C CA . ARG A 1 170 ? 6.339 -8.232 -6.571 1.00 96.38 170 ARG A CA 1
ATOM 1276 C C . ARG A 1 170 ? 6.307 -8.251 -5.038 1.00 96.38 170 ARG A C 1
ATOM 1278 O O . ARG A 1 170 ? 5.718 -9.167 -4.468 1.00 96.38 170 ARG A O 1
ATOM 1285 N N . CYS A 1 171 ? 6.891 -7.254 -4.371 1.00 96.88 171 CYS A N 1
ATOM 1286 C CA . CYS A 1 171 ? 6.864 -7.151 -2.911 1.00 96.88 171 CYS A CA 1
ATOM 1287 C C . CYS A 1 171 ? 5.459 -6.822 -2.376 1.00 96.88 171 CYS A C 1
ATOM 1289 O O . CYS A 1 171 ? 4.973 -7.489 -1.463 1.00 96.88 171 CYS A O 1
ATOM 1291 N N . ALA A 1 172 ? 4.755 -5.866 -2.987 1.00 96.88 172 ALA A N 1
ATOM 1292 C CA . ALA A 1 172 ? 3.369 -5.561 -2.631 1.00 96.88 172 ALA A CA 1
ATOM 1293 C C . ALA A 1 172 ? 2.442 -6.771 -2.863 1.00 96.88 172 ALA A C 1
ATOM 1295 O O . ALA A 1 172 ? 1.605 -7.086 -2.015 1.00 96.88 172 ALA A O 1
ATOM 1296 N N . THR A 1 173 ? 2.649 -7.509 -3.961 1.00 96.38 173 THR A N 1
ATOM 1297 C CA . THR A 1 173 ? 1.918 -8.754 -4.244 1.00 96.38 173 THR A CA 1
ATOM 1298 C C . THR A 1 173 ? 2.155 -9.817 -3.169 1.00 96.38 173 THR A C 1
ATOM 1300 O O . THR A 1 173 ? 1.190 -10.427 -2.721 1.00 96.38 173 THR A O 1
ATOM 1303 N N . SER A 1 174 ? 3.393 -10.025 -2.697 1.00 95.75 174 SER A N 1
ATOM 1304 C CA . SER A 1 174 ? 3.654 -11.032 -1.654 1.00 95.75 174 SER A CA 1
ATOM 1305 C C . SER A 1 174 ? 3.053 -10.653 -0.297 1.00 95.75 174 SER A C 1
ATOM 1307 O O . SER A 1 174 ? 2.552 -11.528 0.402 1.00 95.75 174 SER A O 1
ATOM 1309 N N . VAL A 1 175 ? 3.019 -9.362 0.061 1.00 96.38 175 VAL A N 1
ATOM 1310 C CA . VAL A 1 175 ? 2.299 -8.879 1.257 1.00 96.38 175 VAL A CA 1
ATOM 1311 C C . VAL A 1 175 ? 0.801 -9.176 1.158 1.00 96.38 175 VAL A C 1
ATOM 1313 O O . VAL A 1 175 ? 0.223 -9.702 2.107 1.00 96.38 175 VAL A O 1
ATOM 1316 N N . LEU A 1 176 ? 0.172 -8.883 0.017 1.00 96.19 176 LEU A N 1
ATOM 1317 C CA . LEU A 1 176 ? -1.255 -9.147 -0.193 1.00 96.19 176 LEU A CA 1
ATOM 1318 C C . LEU A 1 176 ? -1.566 -10.651 -0.233 1.00 96.19 176 LEU A C 1
ATOM 1320 O O . LEU A 1 176 ? -2.527 -11.089 0.397 1.00 96.19 176 LEU A O 1
ATOM 1324 N N . ASP A 1 177 ? -0.746 -11.453 -0.916 1.00 96.38 177 ASP A N 1
ATOM 1325 C CA . ASP A 1 177 ? -0.893 -12.911 -0.954 1.00 96.38 177 ASP A CA 1
ATOM 1326 C C . ASP A 1 177 ? -0.713 -13.520 0.458 1.00 96.38 177 ASP A C 1
ATOM 1328 O O . ASP A 1 177 ? -1.445 -14.440 0.811 1.00 96.38 177 ASP A O 1
ATOM 1332 N N . ASP A 1 178 ? 0.190 -13.004 1.303 1.00 96.31 178 ASP A N 1
ATOM 1333 C CA . ASP A 1 178 ? 0.365 -13.470 2.691 1.00 96.31 178 ASP A CA 1
ATOM 1334 C C . ASP A 1 178 ? -0.798 -13.038 3.612 1.00 96.31 178 ASP A C 1
ATOM 1336 O O . ASP A 1 178 ? -1.316 -13.857 4.376 1.00 96.31 178 ASP A O 1
ATOM 1340 N N . ILE A 1 179 ? -1.297 -11.800 3.498 1.00 96.19 179 ILE A N 1
ATOM 1341 C CA . ILE A 1 179 ? -2.499 -11.343 4.224 1.00 96.19 179 ILE A CA 1
ATOM 1342 C C . ILE A 1 179 ? -3.723 -12.197 3.848 1.00 96.19 179 ILE A C 1
ATOM 1344 O O . ILE A 1 179 ? -4.480 -12.605 4.731 1.00 96.19 179 ILE A O 1
ATOM 1348 N N . ASN A 1 180 ? -3.888 -12.537 2.564 1.00 95.75 180 ASN A N 1
ATOM 1349 C CA . ASN A 1 180 ? -4.974 -13.397 2.081 1.00 95.75 180 ASN A CA 1
ATOM 1350 C C . ASN A 1 180 ? -4.890 -14.853 2.584 1.00 95.75 180 ASN A C 1
ATOM 1352 O O . ASN A 1 180 ? -5.920 -15.523 2.636 1.00 95.75 180 ASN A O 1
ATOM 1356 N N . LYS A 1 181 ? -3.705 -15.350 2.969 1.00 96.88 181 LYS A N 1
ATOM 1357 C CA . LYS A 1 181 ? -3.538 -16.688 3.574 1.00 96.88 181 LYS A CA 1
ATOM 1358 C C . LYS A 1 181 ? -3.845 -16.697 5.073 1.00 96.88 181 LYS A C 1
ATOM 1360 O O . LYS A 1 181 ? -4.406 -17.672 5.563 1.00 96.88 181 LYS A O 1
ATOM 1365 N N . HIS A 1 182 ? -3.453 -15.643 5.796 1.00 96.50 182 HIS A N 1
ATOM 1366 C CA . HIS A 1 182 ? -3.409 -15.658 7.266 1.00 96.50 182 HIS A CA 1
ATOM 1367 C C . HIS A 1 182 ? -4.487 -14.815 7.966 1.00 96.50 182 HIS A C 1
ATOM 1369 O O . HIS A 1 182 ? -4.906 -15.188 9.055 1.00 96.50 182 HIS A O 1
ATOM 1375 N N . CYS A 1 183 ? -4.935 -13.702 7.371 1.00 97.06 183 CYS A N 1
ATOM 1376 C CA . CYS A 1 183 ? -5.755 -12.676 8.044 1.00 97.06 183 CYS A CA 1
ATOM 1377 C C . CYS A 1 183 ? -6.932 -12.180 7.185 1.00 97.06 183 CYS A C 1
ATOM 1379 O O . CYS A 1 183 ? -7.354 -11.026 7.279 1.00 97.06 183 CYS A O 1
ATOM 1381 N N . LEU A 1 184 ? -7.439 -13.029 6.286 1.00 96.75 184 LEU A N 1
ATOM 1382 C CA . LEU A 1 184 ? -8.413 -12.654 5.257 1.00 96.75 184 LEU A CA 1
ATOM 1383 C C . LEU A 1 184 ? -9.751 -12.145 5.824 1.00 96.75 184 LEU A C 1
ATOM 1385 O O . LEU A 1 184 ? -10.380 -11.285 5.205 1.00 96.75 184 LEU A O 1
ATOM 1389 N N . ASN A 1 185 ? -10.186 -12.636 6.987 1.00 97.12 185 ASN A N 1
ATOM 1390 C CA . ASN A 1 185 ? -11.464 -12.246 7.591 1.00 97.12 185 ASN A CA 1
ATOM 1391 C C . ASN A 1 185 ? -11.380 -10.839 8.198 1.00 97.12 185 ASN A C 1
ATOM 1393 O O . ASN A 1 185 ? -12.196 -9.970 7.897 1.00 97.12 185 ASN A O 1
ATOM 1397 N N . GLU A 1 186 ? -10.340 -10.598 8.992 1.00 96.19 186 GLU A N 1
ATOM 1398 C CA . GLU A 1 186 ? -10.015 -9.322 9.626 1.00 96.19 186 GLU A CA 1
ATOM 1399 C C . GLU A 1 186 ? -9.706 -8.255 8.568 1.00 96.19 186 GLU A C 1
ATOM 1401 O O . GLU A 1 186 ? -10.138 -7.107 8.682 1.00 96.19 186 GLU A O 1
ATOM 1406 N N . PHE A 1 187 ? -8.999 -8.646 7.503 1.00 97.31 187 PHE A N 1
ATOM 1407 C CA . PHE A 1 187 ? -8.674 -7.779 6.375 1.00 97.31 187 PHE A CA 1
ATOM 1408 C C . PHE A 1 187 ? -9.922 -7.343 5.607 1.00 97.31 187 PHE A C 1
ATOM 1410 O O . PHE A 1 187 ? -10.065 -6.151 5.328 1.00 97.31 187 PHE A O 1
ATOM 1417 N N . ARG A 1 188 ? -10.844 -8.277 5.317 1.00 96.81 188 ARG A N 1
ATOM 1418 C CA . ARG A 1 188 ? -12.144 -7.971 4.694 1.00 96.81 188 ARG A CA 1
ATOM 1419 C C . ARG A 1 188 ? -12.987 -7.057 5.568 1.00 96.81 188 ARG A C 1
ATOM 1421 O O . ARG A 1 188 ? -13.429 -6.023 5.083 1.00 96.81 188 ARG A O 1
ATOM 1428 N N . TYR A 1 189 ? -13.120 -7.370 6.855 1.00 96.50 189 TYR A N 1
ATOM 1429 C CA . TYR A 1 189 ? -13.873 -6.540 7.796 1.00 96.50 189 TYR A CA 1
ATOM 1430 C C . TYR A 1 189 ? -13.308 -5.108 7.901 1.00 96.50 189 TYR A C 1
ATOM 1432 O O . TYR A 1 189 ? -14.070 -4.146 8.006 1.00 96.50 189 TYR A O 1
ATOM 1440 N N . HIS A 1 190 ? -11.984 -4.934 7.797 1.00 96.44 190 HIS A N 1
ATOM 1441 C CA . HIS A 1 190 ? -11.366 -3.607 7.747 1.00 96.44 190 HIS A CA 1
ATOM 1442 C C . HIS A 1 190 ? -11.620 -2.866 6.428 1.00 96.44 190 HIS A C 1
ATOM 1444 O O . HIS A 1 190 ? -12.067 -1.722 6.477 1.00 96.44 190 HIS A O 1
ATOM 1450 N N . TRP A 1 191 ? -11.378 -3.474 5.258 1.00 96.56 191 TRP A N 1
ATOM 1451 C CA . TRP A 1 191 ? -11.553 -2.741 3.996 1.00 96.56 191 TRP A CA 1
ATOM 1452 C C . TRP A 1 191 ? -13.021 -2.510 3.618 1.00 96.56 191 TRP A C 1
ATOM 1454 O O . TRP A 1 191 ? -13.310 -1.487 3.008 1.00 96.56 191 TRP A O 1
ATOM 1464 N N . GLN A 1 192 ? -13.950 -3.381 4.027 1.00 96.50 192 GLN A N 1
ATOM 1465 C CA . GLN A 1 192 ? -15.392 -3.149 3.853 1.00 96.50 192 GLN A CA 1
ATOM 1466 C C . GLN A 1 192 ? -15.832 -1.890 4.606 1.00 96.50 192 GLN A C 1
ATOM 1468 O O . GLN A 1 192 ? -16.421 -0.995 4.010 1.00 96.50 192 GLN A O 1
ATOM 1473 N N . CYS A 1 193 ? -15.421 -1.762 5.874 1.00 95.56 193 CYS A N 1
ATOM 1474 C CA . CYS A 1 193 ? -15.646 -0.543 6.647 1.00 95.56 193 CYS A CA 1
ATOM 1475 C C . CYS A 1 193 ? -15.074 0.700 5.943 1.00 95.56 193 CYS A C 1
ATOM 1477 O O . CYS A 1 193 ? -15.726 1.741 5.934 1.00 95.56 193 CYS A O 1
ATOM 1479 N N . LEU A 1 194 ? -13.875 0.620 5.348 1.00 95.94 194 LEU A N 1
ATOM 1480 C CA . LEU A 1 194 ? -13.291 1.766 4.641 1.00 95.94 194 LEU A CA 1
ATOM 1481 C C . LEU A 1 194 ? -14.141 2.186 3.437 1.00 95.94 194 LEU A C 1
ATOM 1483 O O . LEU A 1 194 ? -14.345 3.383 3.255 1.00 95.94 194 LEU A O 1
ATOM 1487 N N . GLU A 1 195 ? -14.665 1.243 2.656 1.00 95.62 195 GLU A N 1
ATOM 1488 C CA . GLU A 1 195 ? -15.494 1.559 1.488 1.00 95.62 195 GLU A CA 1
ATOM 1489 C C . GLU A 1 195 ? -16.806 2.260 1.888 1.00 95.62 195 GLU A C 1
ATOM 1491 O O . GLU A 1 195 ? -17.133 3.310 1.334 1.00 95.62 195 GLU A O 1
ATOM 1496 N N . ASP A 1 196 ? -17.479 1.776 2.940 1.00 93.88 196 ASP A N 1
ATOM 1497 C CA . ASP A 1 196 ? -18.696 2.396 3.495 1.00 93.88 196 ASP A CA 1
ATOM 1498 C C . ASP A 1 196 ? -18.463 3.823 4.046 1.00 93.88 196 ASP A C 1
ATOM 1500 O O . ASP A 1 196 ? -19.397 4.613 4.174 1.00 93.88 196 ASP A O 1
ATOM 1504 N N . ASN A 1 197 ? -17.218 4.162 4.406 1.00 92.06 197 ASN A N 1
ATOM 1505 C CA . ASN A 1 197 ? -16.860 5.368 5.163 1.00 92.06 197 ASN A CA 1
ATOM 1506 C C . ASN A 1 197 ? -15.999 6.363 4.359 1.00 92.06 197 ASN A C 1
ATOM 1508 O O . ASN A 1 197 ? -15.180 7.084 4.937 1.00 92.06 197 ASN A O 1
ATOM 1512 N N . ASN A 1 198 ? -16.141 6.403 3.026 1.00 93.88 198 ASN A N 1
ATOM 1513 C CA . ASN A 1 198 ? -15.349 7.271 2.134 1.00 93.88 198 ASN A CA 1
ATOM 1514 C C . ASN A 1 198 ? -13.826 7.149 2.391 1.00 93.88 198 ASN A C 1
ATOM 1516 O O . ASN A 1 198 ? -13.087 8.133 2.450 1.00 93.88 198 ASN A O 1
ATOM 1520 N N . GLN A 1 199 ? -13.387 5.917 2.656 1.00 93.81 199 GLN A N 1
ATOM 1521 C CA . GLN A 1 199 ? -12.013 5.495 2.938 1.00 93.81 199 GLN A CA 1
ATOM 1522 C C . GLN A 1 199 ? -11.332 6.211 4.132 1.00 93.81 199 GLN A C 1
ATOM 1524 O O . GLN A 1 199 ? -10.108 6.192 4.290 1.00 93.81 199 GLN A O 1
ATOM 1529 N N . GLN A 1 200 ? -12.127 6.775 5.051 1.00 92.50 200 GLN A N 1
ATOM 1530 C CA . GLN A 1 200 ? -11.654 7.471 6.252 1.00 92.50 200 GLN A CA 1
ATOM 1531 C C . GLN A 1 200 ? -11.146 6.510 7.344 1.00 92.50 200 GLN A C 1
ATOM 1533 O O . GLN A 1 200 ? -11.904 6.001 8.173 1.00 92.50 200 GLN A O 1
ATOM 1538 N N . LEU A 1 201 ? -9.820 6.340 7.425 1.00 91.81 201 LEU A N 1
ATOM 1539 C CA . LEU A 1 201 ? -9.131 5.472 8.401 1.00 91.81 201 LEU A CA 1
ATOM 1540 C C . LEU A 1 201 ? -9.526 5.689 9.880 1.00 91.81 201 LEU A C 1
ATOM 1542 O O . LEU A 1 201 ? -9.352 4.783 10.693 1.00 91.81 201 LEU A O 1
ATOM 1546 N N . TRP A 1 202 ? -10.018 6.869 10.274 1.00 89.69 202 TRP A N 1
ATOM 1547 C CA . TRP A 1 202 ? -10.432 7.134 11.661 1.00 89.69 202 TRP A CA 1
ATOM 1548 C C . TRP A 1 202 ? -11.815 6.583 12.030 1.00 89.69 202 TRP A C 1
ATOM 1550 O O . TRP A 1 202 ? -12.076 6.424 13.222 1.00 89.69 202 TRP A O 1
ATOM 1560 N N . GLN A 1 203 ? -12.658 6.231 11.055 1.00 91.12 203 GLN A N 1
ATOM 1561 C CA . GLN A 1 203 ? -13.922 5.534 11.316 1.00 91.12 203 GLN A CA 1
ATOM 1562 C C . GLN A 1 203 ? -13.662 4.055 11.662 1.00 91.12 203 GLN A C 1
ATOM 1564 O O . GLN A 1 203 ? -14.217 3.508 12.613 1.00 91.12 203 GLN A O 1
ATOM 1569 N N . CYS A 1 204 ? -12.716 3.424 10.962 1.00 92.81 204 CYS A N 1
ATOM 1570 C CA . CYS A 1 204 ? -12.500 1.973 10.987 1.00 92.81 204 CYS A CA 1
ATOM 1571 C C . CYS A 1 204 ? -11.483 1.471 12.029 1.00 92.81 204 CYS A C 1
ATOM 1573 O O . CYS A 1 204 ? -10.976 0.354 11.927 1.00 92.81 204 CYS A O 1
ATOM 1575 N N . ARG A 1 205 ? -11.218 2.245 13.092 1.00 92.25 205 ARG A N 1
ATOM 1576 C CA . ARG A 1 205 ? -10.230 1.883 14.132 1.00 92.25 205 ARG A CA 1
ATOM 1577 C C . ARG A 1 205 ? -10.551 0.587 14.893 1.00 92.25 205 ARG A C 1
ATOM 1579 O O . ARG A 1 205 ? -9.638 -0.022 15.446 1.00 92.25 205 ARG A O 1
ATOM 1586 N N . LYS A 1 206 ? -11.823 0.163 14.958 1.00 90.75 206 LYS A N 1
ATOM 1587 C CA . LYS A 1 206 ? -12.207 -1.126 15.568 1.00 90.75 206 LYS A CA 1
ATOM 1588 C C . LYS A 1 206 ? -11.709 -2.319 14.726 1.00 90.75 206 LYS A C 1
ATOM 1590 O O . LYS A 1 206 ? -10.876 -3.059 15.250 1.00 90.75 206 LYS A O 1
ATOM 1595 N N . PRO A 1 207 ? -12.109 -2.492 13.447 1.00 94.00 207 PRO A N 1
ATOM 1596 C CA . PRO A 1 207 ? -11.569 -3.565 12.610 1.00 94.00 207 PRO A CA 1
ATOM 1597 C C . PRO A 1 207 ? -10.060 -3.435 12.327 1.00 94.00 207 PRO A C 1
ATOM 1599 O O . PRO A 1 207 ? -9.370 -4.454 12.247 1.00 94.00 207 PRO A O 1
ATOM 1602 N N . GLU A 1 208 ? -9.512 -2.212 12.267 1.00 94.44 208 GLU A N 1
ATOM 1603 C CA . GLU A 1 208 ? -8.062 -1.982 12.137 1.00 94.44 208 GLU A CA 1
ATOM 1604 C C . GLU A 1 208 ? -7.269 -2.681 13.255 1.00 94.44 208 GLU A C 1
ATOM 1606 O O . GLU A 1 208 ? -6.242 -3.301 12.993 1.00 94.44 208 GLU A O 1
ATOM 1611 N N . ARG A 1 209 ? -7.753 -2.645 14.506 1.00 93.44 209 ARG A N 1
ATOM 1612 C CA . ARG A 1 209 ? -7.073 -3.290 15.644 1.00 93.44 209 ARG A CA 1
ATOM 1613 C C . ARG A 1 209 ? -7.048 -4.814 15.536 1.00 93.44 209 ARG A C 1
ATOM 1615 O O . ARG A 1 209 ? -6.024 -5.408 15.865 1.00 93.44 209 ARG A O 1
ATOM 1622 N N . SER A 1 210 ? -8.124 -5.445 15.058 1.00 94.56 210 SER A N 1
ATOM 1623 C CA . SER A 1 210 ? -8.130 -6.892 14.787 1.00 94.56 210 SER A CA 1
ATOM 1624 C C . SER A 1 210 ? -7.164 -7.271 13.662 1.00 94.56 210 SER A C 1
ATOM 1626 O O . SER A 1 210 ? -6.413 -8.234 13.812 1.00 94.56 210 SER A O 1
ATOM 1628 N N . LEU A 1 211 ? -7.116 -6.481 12.583 1.00 96.25 211 LEU A N 1
ATOM 1629 C CA . LEU A 1 211 ? -6.188 -6.701 11.473 1.00 96.25 211 LEU A CA 1
ATOM 1630 C C . LEU A 1 211 ? -4.726 -6.531 11.911 1.00 96.25 211 LEU A C 1
ATOM 1632 O O . LEU A 1 211 ? -3.920 -7.434 11.696 1.00 96.25 211 LEU A O 1
ATOM 1636 N N . ASN A 1 212 ? -4.398 -5.418 12.577 1.00 95.75 212 ASN A N 1
ATOM 1637 C CA . ASN A 1 212 ? -3.055 -5.143 13.094 1.00 95.75 212 ASN A CA 1
ATOM 1638 C C . ASN A 1 212 ? -2.571 -6.273 14.013 1.00 95.75 212 ASN A C 1
ATOM 1640 O O . ASN A 1 212 ? -1.428 -6.708 13.886 1.00 95.75 212 ASN A O 1
ATOM 1644 N N . LYS A 1 213 ? -3.443 -6.790 14.895 1.00 95.69 213 LYS A N 1
ATOM 1645 C CA . LYS A 1 213 ? -3.111 -7.940 15.744 1.00 95.69 213 LYS A CA 1
ATOM 1646 C C . LYS A 1 213 ? -2.806 -9.185 14.906 1.00 95.69 213 LYS A C 1
ATOM 1648 O O . LYS A 1 213 ? -1.740 -9.764 15.075 1.00 95.69 213 LYS A O 1
ATOM 1653 N N . CYS A 1 214 ? -3.695 -9.583 13.994 1.00 96.81 214 CYS A N 1
ATOM 1654 C CA . CYS A 1 214 ? -3.490 -10.791 13.188 1.00 96.81 214 CYS A CA 1
ATOM 1655 C C . CYS A 1 214 ? -2.196 -10.728 12.354 1.00 96.81 214 CYS A C 1
ATOM 1657 O O . CYS A 1 214 ? -1.457 -11.712 12.268 1.00 96.81 214 CYS A O 1
ATOM 1659 N N . VAL A 1 215 ? -1.892 -9.563 11.774 1.00 96.62 215 VAL A N 1
ATOM 1660 C CA . VAL A 1 215 ? -0.690 -9.350 10.957 1.00 96.62 215 VAL A CA 1
ATOM 1661 C C . VAL A 1 215 ? 0.584 -9.333 11.812 1.00 96.62 215 VAL A C 1
ATOM 1663 O O . VAL A 1 215 ? 1.588 -9.922 11.409 1.00 96.62 215 VAL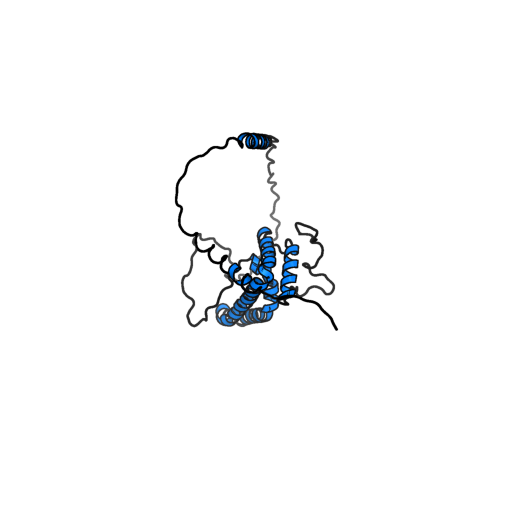 A O 1
ATOM 1666 N N . PHE A 1 216 ? 0.550 -8.770 13.021 1.00 95.88 216 PHE A N 1
ATOM 1667 C CA . PHE A 1 216 ? 1.665 -8.865 13.969 1.00 95.88 216 PHE A CA 1
ATOM 1668 C C . PHE A 1 216 ? 1.874 -10.304 14.478 1.00 95.88 216 PHE A C 1
ATOM 1670 O O . PHE A 1 216 ? 3.006 -10.796 14.540 1.00 95.88 216 PHE A O 1
ATOM 1677 N N . ASP A 1 217 ? 0.792 -11.017 14.796 1.00 96.19 217 ASP A N 1
ATOM 1678 C CA . ASP A 1 217 ? 0.833 -12.382 15.324 1.00 96.19 217 ASP A CA 1
ATOM 1679 C C . ASP A 1 217 ? 1.371 -13.384 14.285 1.00 96.19 217 ASP A C 1
ATOM 1681 O O . ASP A 1 217 ? 2.211 -14.212 14.643 1.00 96.19 217 ASP A O 1
ATOM 1685 N N . ASN A 1 218 ? 0.985 -13.261 13.008 1.00 95.81 218 ASN A N 1
ATOM 1686 C CA . ASN A 1 218 ? 1.390 -14.186 11.939 1.00 95.81 218 ASN A CA 1
ATOM 1687 C C . ASN A 1 218 ? 2.586 -13.700 11.096 1.00 95.81 218 ASN A C 1
ATOM 1689 O O . ASN A 1 218 ? 3.548 -14.444 10.922 1.00 95.81 218 ASN A O 1
ATOM 1693 N N . LEU A 1 219 ? 2.546 -12.473 10.560 1.00 93.94 219 LEU A N 1
ATOM 1694 C CA . LEU A 1 219 ? 3.535 -11.962 9.589 1.00 93.94 219 LEU A CA 1
ATOM 1695 C C . LEU A 1 219 ? 4.681 -11.166 10.245 1.00 93.94 219 LEU A C 1
ATOM 1697 O O . LEU A 1 219 ? 5.649 -10.840 9.563 1.00 93.94 219 LEU A O 1
ATOM 1701 N N . LYS A 1 220 ? 4.576 -10.831 11.541 1.00 94.69 220 LYS A N 1
ATOM 1702 C CA . LYS A 1 220 ? 5.535 -9.987 12.292 1.00 94.69 220 LYS A CA 1
ATOM 1703 C C . LYS A 1 220 ? 5.740 -8.582 11.701 1.00 94.69 220 LYS A C 1
ATOM 1705 O O . LYS A 1 220 ? 6.772 -7.959 11.931 1.00 94.69 220 LYS A O 1
ATOM 1710 N N . LEU A 1 221 ? 4.745 -8.064 10.975 1.00 93.81 221 LEU A N 1
ATOM 1711 C CA . LEU A 1 221 ? 4.731 -6.685 10.480 1.00 93.81 221 LEU A CA 1
ATOM 1712 C C . LEU A 1 221 ? 3.920 -5.798 11.435 1.00 93.81 221 LEU A C 1
ATOM 1714 O O . LEU A 1 221 ? 2.787 -6.130 11.782 1.00 93.81 221 LEU A O 1
ATOM 1718 N N . GLU A 1 222 ? 4.487 -4.661 11.833 1.00 92.12 222 GLU A N 1
ATOM 1719 C CA . GLU A 1 222 ? 3.828 -3.660 12.678 1.00 92.12 222 GLU A CA 1
ATOM 1720 C C . GLU A 1 222 ? 3.448 -2.412 11.868 1.00 92.12 222 GLU A C 1
ATOM 1722 O O . GLU A 1 222 ? 4.157 -1.998 10.949 1.00 92.12 222 GLU A O 1
ATOM 1727 N N . LYS A 1 223 ? 2.328 -1.782 12.237 1.00 91.94 223 LYS A N 1
ATOM 1728 C CA . LYS A 1 223 ? 1.908 -0.481 11.712 1.00 91.94 223 LYS A CA 1
ATOM 1729 C C . LYS A 1 223 ? 2.551 0.657 12.513 1.00 91.94 223 LYS A C 1
ATOM 1731 O O . LYS A 1 223 ? 1.933 1.231 13.406 1.00 91.94 223 LYS A O 1
ATOM 1736 N N . THR A 1 224 ? 3.782 1.012 12.170 1.00 89.75 224 THR A N 1
ATOM 1737 C CA . THR A 1 224 ? 4.432 2.216 12.705 1.00 89.75 224 THR A CA 1
ATOM 1738 C C . THR A 1 224 ? 4.043 3.461 11.895 1.00 89.75 224 THR A C 1
ATOM 1740 O O . THR A 1 224 ? 3.675 3.377 10.722 1.00 89.75 224 THR A O 1
ATOM 1743 N N . ILE A 1 225 ? 4.085 4.634 12.534 1.00 90.31 225 ILE A N 1
ATOM 1744 C CA . ILE A 1 225 ? 3.998 5.940 11.864 1.00 90.31 225 ILE A CA 1
ATOM 1745 C C . ILE A 1 225 ? 5.345 6.636 12.105 1.00 90.31 225 ILE A C 1
ATOM 1747 O O . ILE A 1 225 ? 5.671 6.869 13.276 1.00 90.31 225 ILE A O 1
ATOM 1751 N N . PRO A 1 226 ? 6.139 6.933 11.056 1.00 87.75 226 PRO A N 1
ATOM 1752 C CA . PRO A 1 226 ? 7.410 7.633 11.216 1.00 87.75 226 PRO A CA 1
ATOM 1753 C C . PRO A 1 226 ? 7.193 9.027 11.818 1.00 87.75 226 PRO A C 1
ATOM 1755 O O . PRO A 1 226 ? 6.087 9.564 11.785 1.00 87.75 226 PRO A O 1
ATOM 1758 N N . ASP A 1 227 ? 8.247 9.581 12.414 1.00 86.44 227 ASP A N 1
ATOM 1759 C CA . ASP A 1 227 ? 8.298 10.964 12.912 1.00 86.44 227 ASP A CA 1
ATOM 1760 C C . ASP A 1 227 ? 7.238 11.342 13.971 1.00 86.44 227 ASP A C 1
ATOM 1762 O O . ASP A 1 227 ? 7.039 12.516 14.283 1.00 86.44 227 ASP A O 1
ATOM 1766 N N . THR A 1 228 ? 6.599 10.347 14.602 1.00 84.88 228 THR A N 1
ATOM 1767 C CA . THR A 1 228 ? 5.719 10.571 15.762 1.00 84.88 228 THR A CA 1
ATOM 1768 C C . THR A 1 228 ? 6.530 11.180 16.924 1.00 84.88 228 THR A C 1
ATOM 1770 O O . THR A 1 228 ? 7.545 10.591 17.314 1.00 84.88 228 THR A O 1
ATOM 1773 N N . PRO A 1 229 ? 6.105 12.312 17.526 1.00 87.56 229 PRO A N 1
ATOM 1774 C CA . PRO A 1 229 ? 6.845 12.960 18.608 1.00 87.56 229 PRO A CA 1
ATOM 1775 C C . PRO A 1 229 ? 7.101 12.044 19.813 1.00 87.56 229 PRO A C 1
ATOM 1777 O O . PRO A 1 229 ? 6.208 11.345 20.297 1.00 87.56 229 PRO A O 1
ATOM 1780 N N . LYS A 1 230 ? 8.333 12.076 20.336 1.00 82.62 230 LYS A N 1
ATOM 1781 C CA . LYS A 1 230 ? 8.760 11.248 21.476 1.00 82.62 230 LYS A CA 1
ATOM 1782 C C . LYS A 1 230 ? 7.940 11.588 22.726 1.00 82.62 230 LYS A C 1
ATOM 1784 O O . LYS A 1 230 ? 8.126 12.645 23.319 1.00 82.62 230 LYS A O 1
ATOM 1789 N N . GLY A 1 231 ? 7.062 10.667 23.125 1.00 82.44 231 GLY A N 1
ATOM 1790 C CA . GLY A 1 231 ? 6.159 10.812 24.273 1.00 82.44 231 GLY A CA 1
ATOM 1791 C C . GLY A 1 231 ? 4.679 10.956 23.905 1.00 82.44 231 GLY A C 1
ATOM 1792 O O . GLY A 1 231 ? 3.832 10.830 24.787 1.00 82.44 231 GLY A O 1
ATOM 1793 N N . GLU A 1 232 ? 4.336 11.159 22.629 1.00 85.69 232 GLU A N 1
ATOM 1794 C CA . GLU A 1 232 ? 2.939 11.189 22.190 1.00 85.69 232 GLU A CA 1
ATOM 1795 C C . GLU A 1 232 ? 2.420 9.794 21.795 1.00 85.69 232 GLU A C 1
ATOM 1797 O O . GLU A 1 232 ? 3.165 8.948 21.301 1.00 85.69 232 GLU A O 1
ATOM 1802 N N . THR A 1 233 ? 1.118 9.541 21.981 1.00 86.12 233 THR A N 1
ATOM 1803 C CA . THR A 1 233 ? 0.494 8.284 21.527 1.00 86.12 233 THR A CA 1
ATOM 1804 C C . THR A 1 233 ? 0.016 8.401 20.071 1.00 86.12 233 THR A C 1
ATOM 1806 O O . THR A 1 233 ? -0.824 9.265 19.786 1.00 86.12 233 THR A O 1
ATOM 1809 N N . PRO A 1 234 ? 0.475 7.522 19.151 1.00 89.88 234 PRO A N 1
ATOM 1810 C CA . PRO A 1 234 ? 0.042 7.522 17.755 1.00 89.88 234 PRO A CA 1
ATOM 1811 C C . PRO A 1 234 ? -1.482 7.531 17.606 1.00 89.88 234 PRO A C 1
ATOM 1813 O O . PRO A 1 234 ? -2.198 6.813 18.310 1.00 89.88 234 PRO A O 1
ATOM 1816 N N . VAL A 1 235 ? -1.995 8.297 16.637 1.00 88.75 235 VAL A N 1
ATOM 1817 C CA . VAL A 1 235 ? -3.442 8.547 16.465 1.00 88.75 235 VAL A CA 1
ATOM 1818 C C . VAL A 1 235 ? -4.296 7.273 16.346 1.00 88.75 235 VAL A C 1
ATOM 1820 O O . VAL A 1 235 ? -5.446 7.261 16.784 1.00 88.75 235 VAL A O 1
ATOM 1823 N N . HIS A 1 236 ? -3.738 6.180 15.817 1.00 87.25 236 HIS A N 1
ATOM 1824 C CA . HIS A 1 236 ? -4.414 4.884 15.684 1.00 87.25 236 HIS A CA 1
ATOM 1825 C C . HIS A 1 236 ? -4.486 4.084 17.010 1.00 87.25 236 HIS A C 1
ATOM 1827 O O . HIS A 1 236 ? -5.407 3.288 17.212 1.00 87.25 236 HIS A O 1
ATOM 1833 N N . LEU A 1 237 ? -3.575 4.341 17.959 1.00 89.19 237 LEU A N 1
ATOM 1834 C CA . LEU A 1 237 ? -3.563 3.728 19.296 1.00 89.19 237 LEU A CA 1
ATOM 1835 C C . LEU A 1 237 ? -4.417 4.495 20.321 1.00 89.19 237 LEU A C 1
ATOM 1837 O O . LEU A 1 237 ? -4.833 3.914 21.325 1.00 89.19 237 LEU A O 1
ATOM 1841 N N . ARG A 1 238 ? -4.734 5.776 20.072 1.00 88.00 238 ARG A N 1
ATOM 1842 C CA . ARG A 1 238 ? -5.569 6.605 20.964 1.00 88.00 238 ARG A CA 1
ATOM 1843 C C . ARG A 1 238 ? -6.906 5.915 21.305 1.00 88.00 238 ARG A C 1
ATOM 1845 O O . ARG A 1 238 ? -7.600 5.380 20.438 1.00 88.00 238 ARG A O 1
ATOM 1852 N N . LYS A 1 239 ? -7.285 5.929 22.592 1.00 85.25 239 LYS A N 1
ATOM 1853 C CA . LYS A 1 239 ? -8.460 5.196 23.126 1.00 85.25 239 LYS A CA 1
ATOM 1854 C C . LYS A 1 239 ? -9.818 5.770 22.685 1.00 85.25 239 LYS A C 1
ATOM 1856 O O . LYS A 1 239 ? -10.791 5.024 22.619 1.00 85.25 239 LYS A O 1
ATOM 1861 N N . LYS A 1 240 ? -9.874 7.070 22.384 1.00 84.12 240 LYS A N 1
ATOM 1862 C CA . LYS A 1 240 ? -11.045 7.806 21.878 1.00 84.12 240 LYS A CA 1
ATOM 1863 C C . LYS A 1 240 ? -10.668 8.517 20.576 1.00 84.12 240 LYS A C 1
ATOM 1865 O O . LYS A 1 240 ? -9.497 8.848 20.391 1.00 84.12 240 LYS A O 1
ATOM 1870 N N . GLN A 1 241 ? -11.642 8.763 19.704 1.00 83.38 241 GLN A N 1
ATOM 1871 C CA . GLN A 1 241 ? -11.466 9.514 18.453 1.00 83.38 241 GLN A CA 1
ATOM 1872 C C . GLN A 1 241 ? -12.476 10.663 18.419 1.00 83.38 241 GLN A C 1
ATOM 1874 O O . GLN A 1 241 ? -13.624 10.474 18.807 1.00 83.38 241 GLN A O 1
ATOM 1879 N N . ILE A 1 242 ? -12.047 11.845 17.973 1.00 85.69 242 ILE A N 1
ATOM 1880 C CA . ILE A 1 242 ? -12.888 13.057 17.955 1.00 85.69 242 ILE A CA 1
ATOM 1881 C C . ILE A 1 242 ? -13.787 13.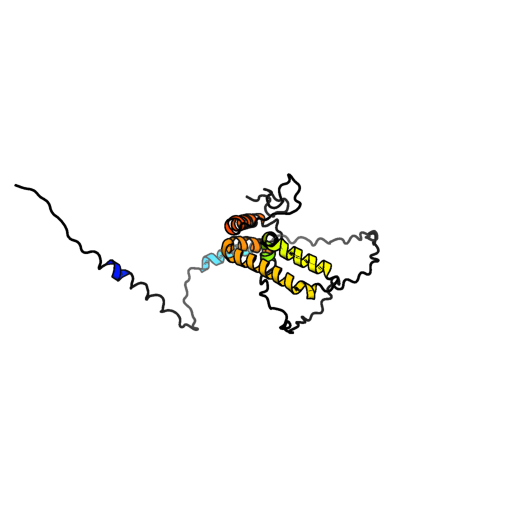079 16.708 1.00 85.69 242 ILE A C 1
ATOM 1883 O O . ILE A 1 242 ? -14.951 13.445 16.794 1.00 85.69 242 ILE A O 1
ATOM 1887 N N . TYR A 1 243 ? -13.257 12.630 15.567 1.00 83.31 243 TYR A N 1
ATOM 1888 C CA . TYR A 1 243 ? -13.936 12.632 14.262 1.00 83.31 243 TYR A CA 1
ATOM 1889 C C . TYR A 1 243 ? -14.587 11.285 13.898 1.00 83.31 243 TYR A C 1
ATOM 1891 O O . TYR A 1 243 ? -15.004 11.084 12.759 1.00 83.31 243 TYR A O 1
ATOM 1899 N N . GLY A 1 244 ? -14.626 10.342 14.845 1.00 81.00 244 GLY A N 1
ATOM 1900 C CA . GLY A 1 244 ? -15.214 9.019 14.647 1.00 81.00 244 GLY A CA 1
ATOM 1901 C C . GLY A 1 244 ? -16.731 9.030 14.848 1.00 81.00 244 GLY A C 1
ATOM 1902 O O . GLY A 1 244 ? -17.196 9.596 15.837 1.00 81.00 244 GLY A O 1
ATOM 1903 N N . HIS A 1 245 ? -17.494 8.337 13.995 1.00 81.00 245 HIS A N 1
ATOM 1904 C CA . HIS A 1 245 ? -18.946 8.140 14.161 1.00 81.00 245 HIS A CA 1
ATOM 1905 C C . HIS A 1 245 ? -19.314 7.573 15.547 1.00 81.00 245 HIS A C 1
ATOM 1907 O O . HIS A 1 245 ? -20.375 7.881 16.086 1.00 81.00 245 HIS A O 1
ATOM 1913 N N . SER A 1 246 ? -18.409 6.802 16.161 1.00 70.19 246 SER A N 1
ATOM 1914 C CA . SER A 1 246 ? -18.435 6.460 17.585 1.00 70.19 246 SER A CA 1
ATOM 1915 C C . SER A 1 246 ? -17.219 7.049 18.313 1.00 70.19 246 SER A C 1
ATOM 1917 O O . SER A 1 246 ? -16.084 6.639 18.064 1.00 70.19 246 SER A O 1
ATOM 1919 N N . ALA A 1 247 ? -17.445 7.943 19.281 1.00 60.94 247 ALA A N 1
ATOM 1920 C CA . ALA A 1 247 ? -16.370 8.577 20.060 1.00 60.94 247 ALA A CA 1
ATOM 1921 C C . ALA A 1 247 ? -15.565 7.598 20.953 1.00 60.94 247 ALA A C 1
ATOM 1923 O O . ALA A 1 247 ? -14.442 7.903 21.369 1.00 60.94 247 ALA A O 1
ATOM 1924 N N . SER A 1 248 ? -16.126 6.419 21.250 1.00 60.75 248 SER A N 1
ATOM 1925 C CA . SER A 1 248 ? -15.465 5.330 21.982 1.00 60.75 248 SER A CA 1
ATOM 1926 C C . SER A 1 248 ? -15.038 4.206 21.037 1.00 60.75 248 SER A C 1
ATOM 1928 O O . SER A 1 248 ? -15.827 3.747 20.214 1.00 60.75 248 SER A O 1
ATOM 1930 N N . LEU A 1 249 ? -13.802 3.723 21.197 1.00 62.09 249 LEU A N 1
ATOM 1931 C CA . LEU A 1 249 ? -13.267 2.563 20.472 1.00 62.09 249 LEU A CA 1
ATOM 1932 C C . LEU A 1 249 ? -13.272 1.267 21.304 1.00 62.09 249 LEU A C 1
ATOM 1934 O O . LEU A 1 249 ? -12.455 0.377 21.058 1.00 62.09 249 LEU A O 1
ATOM 1938 N N . MET A 1 250 ? -14.168 1.196 22.290 1.00 50.84 250 MET A N 1
ATOM 1939 C CA . MET A 1 250 ? -14.615 -0.037 22.951 1.00 50.84 250 MET A CA 1
ATOM 1940 C C . MET A 1 250 ? -15.893 -0.487 22.255 1.00 50.84 250 MET A C 1
ATOM 1942 O O . MET A 1 250 ? -16.814 0.354 22.164 1.00 50.84 250 MET A O 1
#

Nearest PDB structures (foldseek):
  7zmh-assembly1_U  TM=9.728E-01  e=4.919E-19  Thermochaetoides thermophila DSM 1495
  7b0n-assembly1_X  TM=9.603E-01  e=1.321E-15  Yarrowia lipolytica
  6rfs-assembly1_U  TM=9.530E-01  e=1.149E-13  Yarrowia lipolytica
  6gcs-assembly1_U  TM=8.207E-01  e=1.242E-11  Yarrowia lipolytica
  8b9z-assembly1_X  TM=7.275E-01  e=1.509E-06  Drosophila melanogaster

InterPro domains:
  IPR010625 CHCH [PF06747] (183-216)
  IPR016680 NADH dehydrogenase [ubiquinone] (complex I), alpha subcomplex, subunit 8 [PTHR13344] (115-240)

Organism: NCBI:txid869390

Radius of gyration: 34.03 Å; Cα contacts (8 Å, |Δi|>4): 131; chains: 1; bounding box: 75×121×75 Å